Protein AF-A0A1W9LPS7-F1 (afdb_monomer_lite)

pLDDT: mean 83.27, std 14.26, range [31.67, 98.25]

Radius of gyration: 25.31 Å; chains: 1; bounding box: 60×33×73 Å

Structure (mmCIF, N/CA/C/O backbone):
data_AF-A0A1W9LPS7-F1
#
_entry.id   AF-A0A1W9LPS7-F1
#
loop_
_atom_site.group_PDB
_atom_site.id
_atom_site.type_symbol
_atom_site.label_atom_id
_atom_site.label_alt_id
_atom_site.label_comp_id
_atom_site.label_asym_id
_atom_site.label_entity_id
_atom_site.label_seq_id
_atom_site.pdbx_PDB_ins_code
_atom_site.Cartn_x
_atom_site.Cartn_y
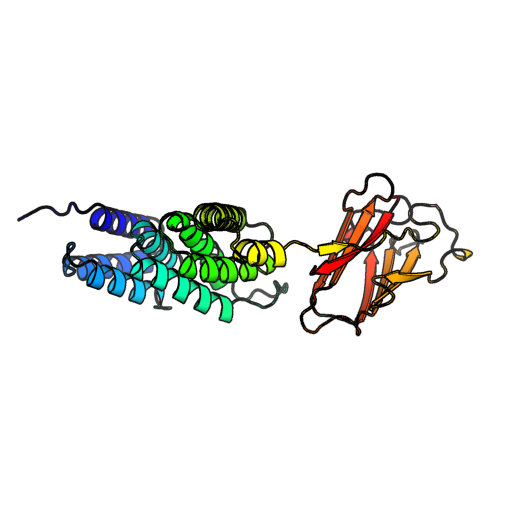_atom_site.Cartn_z
_atom_site.occupancy
_atom_site.B_iso_or_equiv
_atom_site.auth_seq_id
_atom_site.auth_comp_id
_atom_site.auth_asym_id
_atom_site.auth_atom_id
_atom_site.pdbx_PDB_model_num
ATOM 1 N N . LYS A 1 1 ? 21.728 -12.457 -43.036 1.00 44.12 1 LYS A N 1
ATOM 2 C CA . LYS A 1 1 ? 20.414 -12.847 -42.465 1.00 44.12 1 LYS A CA 1
ATOM 3 C C . LYS A 1 1 ? 20.685 -13.821 -41.320 1.00 44.12 1 LYS A C 1
ATOM 5 O O . LYS A 1 1 ? 21.020 -14.959 -41.600 1.00 44.12 1 LYS A O 1
ATOM 10 N N . TYR A 1 2 ? 20.633 -13.340 -40.078 1.00 31.67 2 TYR A N 1
ATOM 11 C CA . TYR A 1 2 ? 20.919 -14.068 -38.828 1.00 31.67 2 TYR A CA 1
ATOM 12 C C . TYR A 1 2 ? 19.864 -13.654 -37.772 1.00 31.67 2 TYR A C 1
ATOM 14 O O . TYR A 1 2 ? 19.186 -12.648 -37.999 1.00 31.67 2 TYR A O 1
ATOM 22 N N . PRO A 1 3 ? 19.592 -14.462 -36.728 1.00 39.94 3 PRO A N 1
ATOM 23 C CA . PRO A 1 3 ? 18.220 -14.722 -36.303 1.00 39.94 3 PRO A CA 1
ATOM 24 C C . PRO A 1 3 ? 17.682 -13.695 -35.302 1.00 39.94 3 PRO A C 1
ATOM 26 O O . PRO A 1 3 ? 18.324 -13.359 -34.313 1.00 39.94 3 PRO A O 1
ATOM 29 N N . LYS A 1 4 ? 16.436 -13.283 -35.544 1.00 47.22 4 LYS A N 1
ATOM 30 C CA . LYS A 1 4 ? 15.555 -12.437 -34.721 1.00 47.22 4 LYS A CA 1
ATOM 31 C C . LYS A 1 4 ? 15.193 -13.069 -33.351 1.00 47.22 4 LYS A C 1
ATOM 33 O O . LYS A 1 4 ? 14.054 -12.967 -32.921 1.00 47.22 4 LYS A O 1
ATOM 38 N N . ASN A 1 5 ? 16.122 -13.756 -32.675 1.00 46.03 5 ASN A N 1
ATOM 39 C CA . ASN A 1 5 ? 15.814 -14.747 -31.631 1.00 46.03 5 ASN A CA 1
ATOM 40 C C . ASN A 1 5 ? 16.395 -14.451 -30.235 1.00 46.03 5 ASN A C 1
ATOM 42 O O . ASN A 1 5 ? 16.486 -15.373 -29.426 1.00 46.03 5 ASN A O 1
ATOM 46 N N . SER A 1 6 ? 16.776 -13.213 -29.895 1.00 58.69 6 SER A N 1
ATOM 47 C CA . SER A 1 6 ? 17.038 -12.933 -28.474 1.00 58.69 6 SER A CA 1
ATOM 48 C C . SER A 1 6 ? 15.705 -12.969 -27.707 1.00 58.69 6 SER A C 1
ATOM 50 O O . SER A 1 6 ? 14.705 -12.406 -28.157 1.00 58.69 6 SER A O 1
ATOM 52 N N . LEU A 1 7 ? 15.661 -13.679 -26.574 1.00 54.62 7 LEU A N 1
ATOM 53 C CA . LEU A 1 7 ? 14.457 -13.820 -25.737 1.00 54.62 7 LEU A CA 1
ATOM 54 C C . LEU A 1 7 ? 13.851 -12.453 -25.385 1.00 54.62 7 LEU A C 1
ATOM 56 O O . LEU A 1 7 ? 12.642 -12.268 -25.493 1.00 54.62 7 LEU A O 1
ATOM 60 N N . SER A 1 8 ? 14.701 -11.469 -25.082 1.00 53.34 8 SER A N 1
ATOM 61 C CA . SER A 1 8 ? 14.310 -10.076 -24.846 1.00 53.34 8 SER A CA 1
ATOM 62 C C . SER A 1 8 ? 13.685 -9.426 -26.088 1.00 53.34 8 SER A C 1
ATOM 64 O O . SER A 1 8 ? 12.666 -8.747 -25.987 1.00 53.34 8 SER A O 1
ATOM 66 N N . TYR A 1 9 ? 14.245 -9.662 -27.280 1.00 57.31 9 TYR A N 1
ATOM 67 C CA . TYR A 1 9 ? 13.751 -9.091 -28.538 1.00 57.31 9 TYR A CA 1
ATOM 68 C C . TYR A 1 9 ? 12.360 -9.609 -28.911 1.00 57.31 9 TYR A C 1
ATOM 70 O O . TYR A 1 9 ? 11.483 -8.814 -29.281 1.00 57.31 9 TYR A O 1
ATOM 78 N N . ASN A 1 10 ? 12.153 -10.921 -28.766 1.00 61.72 10 ASN A N 1
ATOM 79 C CA . ASN A 1 10 ? 10.866 -11.566 -29.004 1.00 61.72 10 ASN A CA 1
ATOM 80 C C . ASN A 1 10 ? 9.847 -11.189 -27.928 1.00 61.72 10 ASN A C 1
ATOM 82 O O . ASN A 1 10 ? 8.742 -10.813 -28.287 1.00 61.72 10 ASN A O 1
ATOM 86 N N . ALA A 1 11 ? 10.221 -11.140 -26.647 1.00 59.75 11 ALA A N 1
ATOM 87 C CA . ALA A 1 11 ? 9.312 -10.701 -25.587 1.00 59.75 11 ALA A CA 1
ATOM 88 C C . ALA A 1 11 ? 8.809 -9.263 -25.804 1.00 59.75 11 ALA A C 1
ATOM 90 O O . ALA A 1 11 ? 7.609 -9.020 -25.733 1.00 59.75 11 ALA A O 1
ATOM 91 N N . VAL A 1 12 ? 9.690 -8.317 -26.159 1.00 61.62 12 VAL A N 1
ATOM 92 C CA . VAL A 1 12 ? 9.281 -6.933 -26.481 1.00 61.62 12 VAL A CA 1
ATOM 93 C C . VAL A 1 12 ? 8.390 -6.904 -27.726 1.00 61.62 12 VAL A C 1
ATOM 95 O O . VAL A 1 12 ? 7.482 -6.087 -27.823 1.00 61.62 12 VAL A O 1
ATOM 98 N N . ARG A 1 13 ? 8.659 -7.763 -28.718 1.00 66.69 13 ARG A N 1
ATOM 99 C CA . ARG A 1 13 ? 7.878 -7.818 -29.964 1.00 66.69 13 ARG A CA 1
ATOM 100 C C . ARG A 1 13 ? 6.480 -8.357 -29.688 1.00 66.69 13 ARG A C 1
ATOM 102 O O . ARG A 1 13 ? 5.521 -7.723 -30.103 1.00 66.69 13 ARG A O 1
ATOM 109 N N . GLU A 1 14 ? 6.374 -9.461 -28.962 1.00 65.25 14 GLU A N 1
ATOM 110 C CA . GLU A 1 14 ? 5.097 -10.059 -28.577 1.00 65.25 14 GLU A CA 1
ATOM 111 C C . GLU A 1 14 ? 4.303 -9.139 -27.642 1.00 65.25 14 GLU A C 1
ATOM 113 O O . GLU A 1 14 ? 3.093 -9.017 -27.801 1.00 65.25 14 GLU A O 1
ATOM 118 N N . LEU A 1 15 ? 4.962 -8.405 -26.737 1.00 63.22 15 LEU A N 1
ATOM 119 C CA . LEU A 1 15 ? 4.308 -7.390 -25.902 1.00 63.22 15 LEU A CA 1
ATOM 120 C C . LEU A 1 15 ? 3.760 -6.224 -26.732 1.00 63.22 15 LEU A C 1
ATOM 122 O O . LEU A 1 15 ? 2.617 -5.822 -26.534 1.00 63.22 15 LEU A O 1
ATOM 126 N N . MET A 1 16 ? 4.533 -5.714 -27.695 1.00 67.00 16 MET A N 1
ATOM 127 C CA . MET A 1 16 ? 4.065 -4.669 -28.613 1.00 67.00 16 MET A CA 1
ATOM 128 C C . MET A 1 16 ? 2.928 -5.171 -29.510 1.00 67.00 16 MET A C 1
ATOM 130 O O . MET A 1 16 ? 1.946 -4.462 -29.690 1.00 67.00 16 MET A O 1
ATOM 134 N N . ILE A 1 17 ? 3.010 -6.403 -30.020 1.00 65.62 17 ILE A N 1
ATOM 135 C CA . ILE A 1 17 ? 1.929 -7.035 -30.791 1.00 65.62 17 ILE A CA 1
ATOM 136 C C . ILE A 1 17 ? 0.675 -7.199 -29.925 1.00 65.62 17 ILE A C 1
ATOM 138 O O . ILE A 1 17 ? -0.416 -6.839 -30.355 1.00 65.62 17 ILE A O 1
ATOM 142 N N . THR A 1 18 ? 0.814 -7.659 -28.684 1.00 58.78 18 THR A N 1
ATOM 143 C CA . THR A 1 18 ? -0.308 -7.794 -27.743 1.00 58.78 18 THR A CA 1
ATOM 144 C C . THR A 1 18 ? -0.955 -6.437 -27.459 1.00 58.78 18 THR A C 1
ATOM 146 O O . THR A 1 18 ? -2.179 -6.322 -27.479 1.00 58.78 18 THR A O 1
ATOM 149 N N . ALA A 1 19 ? -0.153 -5.380 -27.301 1.00 56.28 19 ALA A N 1
ATOM 150 C CA . ALA A 1 19 ? -0.657 -4.019 -27.135 1.00 56.28 19 ALA A CA 1
ATOM 151 C C . ALA A 1 19 ? -1.433 -3.513 -28.371 1.00 56.28 19 ALA A C 1
ATOM 153 O O . ALA A 1 19 ? -2.440 -2.821 -28.218 1.00 56.28 19 ALA A O 1
ATOM 154 N N . LEU A 1 20 ? -1.018 -3.901 -29.586 1.00 61.84 20 LEU A N 1
ATOM 155 C CA . LEU A 1 20 ? -1.716 -3.584 -30.843 1.00 61.84 20 LEU A CA 1
ATOM 156 C C . LEU A 1 20 ? -3.088 -4.271 -30.955 1.00 61.84 20 LEU A C 1
ATOM 158 O O . LEU A 1 20 ? -4.004 -3.720 -31.567 1.00 61.84 20 LEU A O 1
ATOM 162 N N . PHE A 1 21 ? -3.258 -5.459 -30.372 1.00 60.97 21 PHE A N 1
ATOM 163 C CA . PHE A 1 21 ? -4.526 -6.198 -30.436 1.00 60.97 21 PHE A CA 1
ATOM 164 C C . PHE A 1 21 ? -5.598 -5.668 -29.472 1.00 60.97 21 PHE A C 1
ATOM 166 O O . PHE A 1 21 ? -6.785 -5.875 -29.716 1.00 60.97 21 PHE A O 1
ATOM 173 N N . VAL A 1 22 ? -5.203 -4.962 -28.410 1.00 56.47 22 VAL A N 1
ATOM 174 C CA . VAL A 1 22 ? -6.076 -4.612 -27.271 1.00 56.47 22 VAL A CA 1
ATOM 175 C C . VAL A 1 22 ? -6.475 -3.116 -27.252 1.00 56.47 22 VAL A C 1
ATOM 177 O O . VAL A 1 22 ? -7.141 -2.660 -26.320 1.00 56.47 22 VAL A O 1
ATOM 180 N N . GLY A 1 23 ? -6.086 -2.334 -28.272 1.00 59.41 23 GLY A N 1
ATOM 181 C CA . GLY A 1 23 ? -6.226 -0.867 -28.305 1.00 59.41 23 GLY A CA 1
ATOM 182 C C . GLY A 1 23 ? -7.048 -0.273 -29.463 1.00 59.41 23 GLY A C 1
ATOM 183 O O . GLY A 1 23 ? -7.452 -0.972 -30.396 1.00 59.41 23 GLY A O 1
ATOM 184 N N . SER A 1 24 ? -7.270 1.047 -29.394 1.00 63.59 24 SER A N 1
ATOM 185 C CA . SER A 1 24 ? -7.882 1.878 -30.446 1.00 63.59 24 SER A CA 1
ATOM 186 C C . SER A 1 24 ? -7.009 1.950 -31.714 1.00 63.59 24 SER A C 1
ATOM 188 O O . SER A 1 24 ? -5.836 1.572 -31.699 1.00 63.59 24 SER A O 1
ATOM 190 N N . GLU A 1 25 ? -7.554 2.440 -32.833 1.00 66.69 25 GLU A N 1
ATOM 191 C CA . GLU A 1 25 ? -6.794 2.634 -34.088 1.00 66.69 25 GLU A CA 1
ATOM 192 C C . GLU A 1 25 ? -5.559 3.537 -33.929 1.00 66.69 25 GLU A C 1
ATOM 194 O O . GLU A 1 25 ? -4.548 3.340 -34.606 1.00 66.69 25 GLU A O 1
ATOM 199 N N . GLU A 1 26 ? -5.602 4.472 -32.983 1.00 61.97 26 GLU A N 1
ATOM 200 C CA . GLU A 1 26 ? -4.483 5.340 -32.621 1.00 61.97 26 GLU A CA 1
ATOM 201 C C . GLU A 1 26 ? -3.339 4.555 -31.957 1.00 61.97 26 GLU A C 1
ATOM 203 O O . GLU A 1 26 ? -2.189 4.634 -32.397 1.00 61.97 26 GLU A O 1
ATOM 208 N N . VAL A 1 27 ? -3.663 3.689 -30.986 1.00 58.22 27 VAL A N 1
ATOM 209 C CA . VAL A 1 27 ? -2.706 2.759 -30.352 1.00 58.22 27 VAL A CA 1
ATOM 210 C C . VAL A 1 27 ? -2.090 1.833 -31.403 1.00 58.22 27 VAL A C 1
ATOM 212 O O . VAL A 1 27 ? -0.888 1.554 -31.370 1.00 58.22 27 VAL A O 1
ATOM 215 N N . LYS A 1 28 ? -2.903 1.383 -32.367 1.00 62.53 28 LYS A N 1
ATOM 216 C CA . LYS A 1 28 ? -2.457 0.523 -33.469 1.00 62.53 28 LYS A CA 1
ATOM 217 C C . LYS A 1 28 ? -1.465 1.229 -34.392 1.00 62.53 28 LYS A C 1
ATOM 219 O O . LYS A 1 28 ? -0.423 0.667 -34.731 1.00 62.53 28 LYS A O 1
ATOM 224 N N . SER A 1 29 ? -1.772 2.465 -34.772 1.00 66.31 29 SER A N 1
ATOM 225 C CA . SER A 1 29 ? -0.948 3.268 -35.681 1.00 66.31 29 SER A CA 1
ATOM 226 C C . SER A 1 29 ? 0.385 3.660 -35.044 1.00 66.31 29 SER A C 1
ATOM 228 O O . SER A 1 29 ? 1.438 3.497 -35.667 1.00 66.31 29 SER A O 1
ATOM 230 N N . TRP A 1 30 ? 0.365 4.084 -33.778 1.00 65.81 30 TRP A N 1
ATOM 231 C CA . TRP A 1 30 ? 1.584 4.378 -33.026 1.00 65.81 30 TRP A CA 1
ATOM 232 C C . TRP A 1 30 ? 2.435 3.119 -32.823 1.00 65.81 30 TRP A C 1
ATOM 234 O O . TRP A 1 30 ? 3.630 3.125 -33.117 1.00 65.81 30 TRP A O 1
ATOM 244 N N . GLY A 1 31 ? 1.832 1.999 -32.405 1.00 62.94 31 GLY A N 1
ATOM 245 C CA . GLY A 1 31 ? 2.576 0.757 -32.183 1.00 62.94 31 GLY A CA 1
ATOM 246 C C . GLY A 1 31 ? 3.204 0.203 -33.468 1.00 62.94 31 GLY A C 1
ATOM 247 O O . GLY A 1 31 ? 4.307 -0.341 -33.426 1.00 62.94 31 GLY A O 1
ATOM 248 N N . ALA A 1 32 ? 2.572 0.406 -34.629 1.00 66.31 32 ALA A N 1
ATOM 249 C CA . ALA A 1 32 ? 3.158 0.073 -35.925 1.00 66.31 32 ALA A CA 1
ATOM 250 C C . ALA A 1 32 ? 4.369 0.961 -36.274 1.00 66.31 32 ALA A C 1
ATOM 252 O O . ALA A 1 32 ? 5.363 0.455 -36.800 1.00 66.31 32 ALA A O 1
ATOM 253 N N . ALA A 1 33 ? 4.317 2.263 -35.967 1.00 69.19 33 ALA A N 1
ATOM 254 C CA . ALA A 1 33 ? 5.453 3.172 -36.145 1.00 69.19 33 ALA A CA 1
ATOM 255 C C . ALA A 1 33 ? 6.633 2.782 -35.241 1.00 69.19 33 ALA A C 1
ATOM 257 O O . ALA A 1 33 ? 7.775 2.719 -35.691 1.00 69.19 33 ALA A O 1
ATOM 258 N N . GLN A 1 34 ? 6.343 2.417 -33.996 1.00 68.00 34 GLN A N 1
ATOM 259 C CA . GLN A 1 34 ? 7.350 2.004 -33.026 1.00 68.00 34 GLN A CA 1
ATOM 260 C C . GLN A 1 34 ? 7.949 0.631 -33.331 1.00 68.00 34 GLN A C 1
ATOM 262 O O . GLN A 1 34 ? 9.152 0.442 -33.185 1.00 68.00 34 GLN A O 1
ATOM 267 N N . LEU A 1 35 ? 7.172 -0.318 -33.863 1.00 64.38 35 LEU A N 1
ATOM 268 C CA . LEU A 1 35 ? 7.732 -1.567 -34.388 1.00 64.38 35 LEU A CA 1
ATOM 269 C C . LEU A 1 35 ? 8.733 -1.313 -35.525 1.00 64.38 35 LEU A C 1
ATOM 271 O O . LEU A 1 35 ? 9.770 -1.971 -35.554 1.00 64.38 35 LEU A O 1
ATOM 275 N N . LYS A 1 36 ? 8.467 -0.347 -36.417 1.00 68.56 36 LYS A N 1
ATOM 276 C CA . LYS A 1 36 ? 9.409 0.045 -37.483 1.00 68.56 36 LYS A CA 1
ATOM 277 C C . LYS A 1 36 ? 10.663 0.719 -36.930 1.00 68.56 36 LYS A C 1
ATOM 279 O O . LYS A 1 36 ? 11.762 0.431 -37.389 1.00 68.56 36 LYS A O 1
ATOM 284 N N . GLU A 1 37 ? 10.522 1.596 -35.941 1.00 69.69 37 GLU A N 1
ATOM 285 C CA . GLU A 1 37 ? 11.667 2.235 -35.285 1.00 69.69 37 GLU A CA 1
ATOM 286 C C . GLU A 1 37 ? 12.524 1.204 -34.533 1.00 69.69 37 GLU A C 1
ATOM 288 O O . GLU A 1 37 ? 13.750 1.191 -34.656 1.00 69.69 37 GLU A O 1
ATOM 293 N N . LYS A 1 38 ? 11.874 0.251 -33.860 1.00 65.56 38 LYS A N 1
ATOM 294 C CA . LYS A 1 38 ? 12.504 -0.891 -33.194 1.00 65.56 38 LYS A CA 1
ATOM 295 C C . LYS A 1 38 ? 13.257 -1.809 -34.160 1.00 65.56 38 LYS A C 1
ATOM 297 O O . LYS A 1 38 ? 14.271 -2.379 -33.763 1.00 65.56 38 LYS A O 1
ATOM 302 N N . GLU A 1 39 ? 12.814 -1.970 -35.409 1.00 68.25 39 GLU A N 1
ATOM 303 C CA . GLU A 1 39 ? 13.558 -2.741 -36.422 1.00 68.25 39 GLU A CA 1
ATOM 304 C C . GLU A 1 39 ? 14.950 -2.154 -36.716 1.00 68.25 39 GLU A C 1
ATOM 306 O O . GLU A 1 39 ? 15.833 -2.892 -37.154 1.00 68.25 39 GLU A O 1
ATOM 311 N N . ASN A 1 40 ? 15.176 -0.874 -36.395 1.00 72.38 40 ASN A N 1
ATOM 312 C CA . ASN A 1 40 ? 16.478 -0.215 -36.510 1.00 72.38 40 ASN A CA 1
ATOM 313 C C . ASN A 1 40 ? 17.352 -0.350 -35.247 1.00 72.38 40 ASN A C 1
ATOM 315 O O . ASN A 1 40 ? 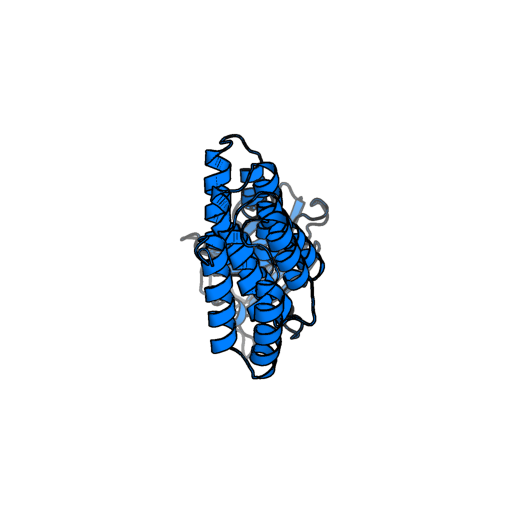18.510 0.077 -35.252 1.00 72.38 40 ASN A O 1
ATOM 319 N N . ILE A 1 41 ? 16.831 -0.932 -34.160 1.00 69.88 41 ILE A N 1
ATOM 320 C CA . ILE A 1 41 ? 17.587 -1.181 -32.930 1.00 69.88 41 ILE A CA 1
ATOM 321 C C . ILE A 1 41 ? 18.274 -2.540 -33.046 1.00 69.88 41 ILE A C 1
ATOM 323 O O . ILE A 1 41 ? 17.622 -3.576 -33.173 1.00 69.88 41 ILE A O 1
ATOM 327 N N . ASP A 1 42 ? 19.604 -2.535 -32.954 1.00 70.69 42 ASP A N 1
ATOM 328 C CA . ASP A 1 42 ? 20.386 -3.765 -32.862 1.00 70.69 42 ASP A CA 1
ATOM 329 C C . ASP A 1 42 ? 19.951 -4.572 -31.617 1.00 70.69 42 ASP A C 1
ATOM 331 O O . ASP A 1 42 ? 20.136 -4.091 -30.494 1.00 70.69 42 ASP A O 1
ATOM 335 N N . PRO A 1 43 ? 19.396 -5.792 -31.777 1.00 60.47 43 PRO A N 1
ATOM 336 C CA . PRO A 1 43 ? 18.926 -6.625 -30.668 1.00 60.47 43 PRO A CA 1
ATOM 337 C C . PRO A 1 43 ? 20.030 -7.054 -29.694 1.00 60.47 43 PRO A C 1
ATOM 339 O O . PRO A 1 43 ? 19.720 -7.536 -28.599 1.00 60.47 43 PRO A O 1
ATOM 342 N N . HIS A 1 44 ? 21.300 -6.910 -30.078 1.00 66.62 44 HIS A N 1
ATOM 343 C CA . HIS A 1 44 ? 22.449 -7.171 -29.215 1.00 66.62 44 HIS A CA 1
ATOM 344 C C . HIS A 1 44 ? 22.881 -5.935 -28.418 1.00 66.62 44 HIS A C 1
ATOM 346 O O . HIS A 1 44 ? 23.586 -6.066 -27.417 1.00 66.62 44 HIS A O 1
ATOM 352 N N . ASN A 1 45 ? 22.415 -4.743 -28.798 1.00 78.69 45 ASN A N 1
ATOM 353 C CA . ASN A 1 45 ? 22.699 -3.503 -28.093 1.00 78.69 45 ASN A CA 1
ATOM 354 C C . ASN A 1 45 ? 21.635 -3.239 -27.016 1.00 78.69 45 ASN A C 1
ATOM 356 O O . ASN A 1 45 ? 20.718 -2.433 -27.194 1.00 78.69 45 ASN A O 1
ATOM 360 N N . GLN A 1 46 ? 21.773 -3.938 -25.885 1.00 78.31 46 GLN A N 1
ATOM 361 C CA . GLN A 1 46 ? 20.827 -3.857 -24.764 1.00 78.31 46 GLN A CA 1
ATOM 362 C C . GLN A 1 46 ? 20.644 -2.422 -24.256 1.00 78.31 46 GLN A C 1
ATOM 364 O O . GLN A 1 46 ? 19.523 -2.006 -23.985 1.00 78.31 46 GLN A O 1
ATOM 369 N N . THR A 1 47 ? 21.714 -1.626 -24.221 1.00 83.50 47 THR A N 1
ATOM 370 C CA . THR A 1 47 ? 21.658 -0.218 -23.805 1.00 83.50 47 THR A CA 1
ATOM 371 C C . THR A 1 47 ? 20.747 0.614 -24.709 1.00 83.50 47 THR A C 1
ATOM 373 O O . THR A 1 47 ? 19.908 1.364 -24.212 1.00 83.50 47 THR A O 1
ATOM 376 N N . LYS A 1 48 ? 20.851 0.469 -26.040 1.00 83.12 48 LYS A N 1
ATOM 377 C CA . LYS A 1 48 ? 19.953 1.172 -26.975 1.00 83.12 48 LYS A CA 1
ATOM 378 C C . LYS A 1 48 ? 18.498 0.747 -26.795 1.00 83.12 48 LYS A C 1
ATOM 380 O O . LYS A 1 48 ? 17.621 1.606 -26.817 1.00 83.12 48 LYS A O 1
ATOM 385 N N . LEU A 1 49 ? 18.247 -0.547 -26.588 1.00 81.19 49 LEU A N 1
ATOM 386 C CA . LEU A 1 49 ? 16.897 -1.062 -26.358 1.00 81.19 49 LEU A CA 1
ATOM 387 C C . LEU A 1 49 ? 16.294 -0.522 -25.052 1.00 81.19 49 LEU A C 1
ATOM 389 O O . LEU A 1 49 ? 15.156 -0.057 -25.058 1.00 81.19 49 LEU A O 1
ATOM 393 N N . VAL A 1 50 ? 17.049 -0.536 -23.951 1.00 86.81 50 VAL A N 1
ATOM 394 C CA . VAL A 1 50 ? 16.593 -0.001 -22.658 1.00 86.81 50 VAL A CA 1
ATOM 395 C C . VAL A 1 50 ? 16.321 1.498 -22.748 1.00 86.81 50 VAL A C 1
ATOM 397 O O . VAL A 1 50 ? 15.269 1.943 -22.300 1.00 86.81 50 VAL A O 1
ATOM 400 N N . ASN A 1 51 ? 17.208 2.270 -23.382 1.00 89.12 51 ASN A N 1
ATOM 401 C CA . ASN A 1 51 ? 16.999 3.707 -23.578 1.00 89.12 51 ASN A CA 1
ATOM 402 C C . ASN A 1 51 ? 15.743 4.000 -24.401 1.00 89.12 51 ASN A C 1
ATOM 404 O O . ASN A 1 51 ? 14.971 4.892 -24.059 1.00 89.12 51 ASN A O 1
ATOM 408 N N . TYR A 1 52 ? 15.506 3.223 -25.453 1.00 87.25 52 TYR A N 1
ATOM 409 C CA . TYR A 1 52 ? 14.300 3.338 -26.262 1.00 87.25 52 TYR A CA 1
ATOM 410 C C . TYR A 1 52 ? 13.024 3.056 -25.450 1.00 87.25 52 TYR A C 1
ATOM 412 O O . TYR A 1 52 ? 12.101 3.870 -25.446 1.00 87.25 52 TYR A O 1
ATOM 420 N N . LEU A 1 53 ? 12.990 1.957 -24.687 1.00 87.19 53 LEU A N 1
ATOM 421 C CA . LEU A 1 53 ? 11.861 1.631 -23.807 1.00 87.19 53 LEU A CA 1
ATOM 422 C C . LEU A 1 53 ? 11.659 2.696 -22.717 1.00 87.19 53 LEU A C 1
ATOM 424 O O . LEU A 1 53 ? 10.529 3.087 -22.435 1.00 87.19 53 LEU A O 1
ATOM 428 N N . LYS A 1 54 ? 12.746 3.214 -22.138 1.00 92.38 54 LYS A N 1
ATOM 429 C CA . LYS A 1 54 ? 12.705 4.309 -21.162 1.00 92.38 54 LYS A CA 1
ATOM 430 C C . LYS A 1 54 ? 12.086 5.574 -21.757 1.00 92.38 54 LYS A C 1
ATOM 432 O O . LYS A 1 54 ? 11.284 6.215 -21.084 1.00 92.38 54 LYS A O 1
ATOM 437 N N . ASN A 1 55 ? 12.433 5.935 -22.991 1.00 91.56 55 ASN A N 1
ATOM 438 C CA . ASN A 1 55 ? 11.867 7.113 -23.649 1.00 91.56 55 ASN A CA 1
ATOM 439 C C . ASN A 1 55 ? 10.356 6.963 -23.844 1.00 91.56 55 ASN A C 1
ATOM 441 O O . ASN A 1 55 ? 9.611 7.871 -23.495 1.00 91.56 55 ASN A O 1
ATOM 445 N N . ILE A 1 56 ? 9.903 5.790 -24.293 1.00 88.25 56 ILE A N 1
ATOM 446 C CA . ILE A 1 56 ? 8.473 5.494 -24.436 1.00 88.25 56 ILE A CA 1
ATOM 447 C C . ILE A 1 56 ? 7.746 5.559 -23.088 1.00 88.25 56 ILE A C 1
ATOM 449 O O . ILE A 1 56 ? 6.664 6.131 -22.996 1.00 88.25 56 ILE A O 1
ATOM 453 N N . LEU A 1 57 ? 8.322 4.971 -22.034 1.00 91.44 57 LEU A N 1
ATOM 454 C CA . LEU A 1 57 ? 7.702 4.965 -20.708 1.00 91.44 57 LEU A CA 1
ATOM 455 C C . LEU A 1 57 ? 7.475 6.390 -20.176 1.00 91.44 57 LEU A C 1
ATOM 457 O O . LEU A 1 57 ? 6.475 6.643 -19.501 1.00 91.44 57 LEU A O 1
ATOM 461 N N . ASN A 1 58 ? 8.375 7.317 -20.510 1.00 91.56 58 ASN A N 1
ATOM 462 C CA . ASN A 1 58 ? 8.337 8.711 -20.072 1.00 91.56 58 ASN A CA 1
ATOM 463 C C . ASN A 1 58 ? 7.559 9.653 -21.009 1.00 91.56 58 ASN A C 1
ATOM 465 O O . ASN A 1 58 ? 7.403 10.823 -20.669 1.00 91.56 58 ASN A O 1
ATOM 469 N N . ASP A 1 59 ? 7.059 9.183 -22.154 1.00 88.94 59 ASP A N 1
ATOM 470 C CA . ASP A 1 59 ? 6.291 10.011 -23.087 1.00 88.94 59 ASP A CA 1
ATOM 471 C C . ASP A 1 59 ? 4.789 9.969 -22.752 1.00 88.94 59 ASP A C 1
ATOM 473 O O . ASP A 1 59 ? 4.136 8.928 -22.822 1.00 88.94 59 ASP A O 1
ATOM 477 N N . PHE A 1 60 ? 4.235 11.123 -22.369 1.00 85.19 60 PHE A N 1
ATOM 478 C CA . PHE A 1 60 ? 2.826 11.275 -21.974 1.00 85.19 60 PHE A CA 1
ATOM 479 C C . PHE A 1 60 ? 1.858 11.261 -23.154 1.00 85.19 60 PHE A C 1
ATOM 481 O O . PHE A 1 60 ? 0.663 11.095 -22.939 1.00 85.19 60 PHE A O 1
ATOM 488 N N . ASN A 1 61 ? 2.359 11.367 -24.385 1.00 84.81 61 ASN A N 1
ATOM 489 C CA . ASN A 1 61 ? 1.541 11.170 -25.580 1.00 84.81 61 ASN A CA 1
ATOM 490 C C . ASN A 1 61 ? 1.337 9.678 -25.888 1.00 84.81 61 ASN A C 1
ATOM 492 O O . ASN A 1 61 ? 0.566 9.326 -26.780 1.00 84.81 61 ASN A O 1
ATOM 496 N N . VAL A 1 62 ? 2.033 8.785 -25.173 1.00 81.88 62 VAL A N 1
ATOM 497 C CA . VAL A 1 62 ? 1.901 7.341 -25.356 1.00 81.88 62 VAL A CA 1
ATOM 498 C C . VAL A 1 62 ? 0.714 6.818 -24.546 1.00 81.88 62 VAL A C 1
ATOM 500 O O . VAL A 1 62 ? 0.641 7.057 -23.338 1.00 81.88 62 VAL A O 1
ATOM 503 N N . PRO A 1 63 ? -0.177 6.018 -25.159 1.00 81.31 63 PRO A N 1
ATOM 504 C CA . PRO A 1 63 ? -1.313 5.420 -24.465 1.00 81.31 63 PRO A CA 1
ATOM 505 C C . PRO A 1 63 ? -0.916 4.642 -23.198 1.00 81.31 63 PRO A C 1
ATOM 507 O O . PRO A 1 63 ? 0.030 3.850 -23.208 1.00 81.31 63 PRO A O 1
ATOM 510 N N . LEU A 1 64 ? -1.690 4.786 -22.116 1.00 83.06 64 LEU A N 1
ATOM 511 C CA . LEU A 1 64 ? -1.392 4.197 -20.796 1.00 83.06 64 LEU A CA 1
ATOM 512 C C . LEU A 1 64 ? -1.090 2.697 -20.837 1.00 83.06 64 LEU A C 1
ATOM 514 O O . LEU A 1 64 ? -0.096 2.233 -20.280 1.00 83.06 64 LEU A O 1
ATOM 518 N N . ARG A 1 65 ? -1.930 1.919 -21.532 1.00 78.69 65 ARG A N 1
ATOM 519 C CA . ARG A 1 65 ? -1.754 0.460 -21.650 1.00 78.69 65 ARG A CA 1
ATOM 520 C C . ARG A 1 65 ? -0.414 0.099 -22.283 1.00 78.69 65 ARG A C 1
ATOM 522 O O . ARG A 1 65 ? 0.205 -0.893 -21.918 1.00 78.69 65 ARG A O 1
ATOM 529 N N . LEU A 1 66 ? 0.054 0.921 -23.208 1.00 77.81 66 LEU A N 1
ATOM 530 C CA . LEU A 1 66 ? 1.310 0.706 -23.903 1.00 77.81 66 LEU A CA 1
ATOM 531 C C . LEU A 1 66 ? 2.507 1.062 -23.025 1.00 77.81 66 LEU A C 1
ATOM 533 O O . LEU A 1 66 ? 3.466 0.294 -22.973 1.00 77.81 66 LEU A O 1
ATOM 537 N N . ARG A 1 67 ? 2.408 2.148 -22.254 1.00 87.50 67 ARG A N 1
ATOM 538 C CA . ARG A 1 67 ? 3.386 2.479 -21.207 1.00 87.50 67 ARG A CA 1
ATOM 539 C C . ARG A 1 67 ? 3.494 1.359 -20.171 1.00 87.50 67 ARG A C 1
ATOM 541 O O . ARG A 1 67 ? 4.603 0.972 -19.813 1.00 87.50 67 ARG A O 1
ATOM 548 N N . TRP A 1 68 ? 2.374 0.748 -19.777 1.00 86.62 68 TRP A N 1
ATOM 549 C CA . TRP A 1 68 ? 2.395 -0.458 -18.944 1.00 86.62 68 TRP A CA 1
ATOM 550 C C . TRP A 1 68 ? 3.128 -1.626 -19.623 1.00 86.62 68 TRP A C 1
ATOM 552 O O . TRP A 1 68 ? 4.021 -2.214 -19.017 1.00 86.62 68 TRP A O 1
ATOM 562 N N . HIS A 1 69 ? 2.822 -1.960 -20.879 1.00 81.44 69 HIS A N 1
ATOM 563 C CA . HIS A 1 69 ? 3.526 -3.046 -21.577 1.00 81.44 69 HIS A CA 1
ATOM 564 C C . HIS A 1 69 ? 5.033 -2.793 -21.717 1.00 81.44 69 HIS A C 1
ATOM 566 O O . HIS A 1 69 ? 5.830 -3.730 -21.648 1.00 81.44 69 HIS A O 1
ATOM 572 N N . VAL A 1 70 ? 5.433 -1.534 -21.871 1.00 86.88 70 VAL A N 1
ATOM 573 C CA . VAL A 1 70 ? 6.837 -1.111 -21.894 1.00 86.88 70 VAL A CA 1
ATOM 574 C C . VAL A 1 70 ? 7.482 -1.279 -20.520 1.00 86.88 70 VAL A C 1
ATOM 576 O O . VAL A 1 70 ? 8.590 -1.808 -20.433 1.00 86.88 70 VAL A O 1
ATOM 579 N N . ALA A 1 71 ? 6.782 -0.926 -19.442 1.00 91.25 71 ALA A N 1
ATOM 580 C CA . ALA A 1 71 ? 7.236 -1.210 -18.086 1.00 91.25 71 ALA A CA 1
ATOM 581 C C . ALA A 1 71 ? 7.397 -2.721 -17.841 1.00 91.25 71 ALA A C 1
ATOM 583 O O . ALA A 1 71 ? 8.418 -3.170 -17.319 1.00 91.25 71 ALA A O 1
ATOM 584 N N . LEU A 1 72 ? 6.448 -3.535 -18.305 1.00 84.94 72 LEU A N 1
ATOM 585 C CA . LEU A 1 72 ? 6.544 -4.989 -18.208 1.00 84.94 72 LEU A CA 1
ATOM 586 C C . LEU A 1 72 ? 7.736 -5.535 -19.010 1.00 84.94 72 LEU A C 1
ATOM 588 O O . LEU A 1 72 ? 8.425 -6.449 -18.557 1.00 84.94 72 LEU A O 1
ATOM 592 N N . ALA A 1 73 ? 8.024 -4.952 -20.176 1.00 81.81 73 ALA A N 1
ATOM 593 C CA . ALA A 1 73 ? 9.201 -5.295 -20.966 1.00 81.81 73 ALA A CA 1
ATOM 594 C C . ALA A 1 73 ? 10.511 -4.962 -20.234 1.00 81.81 73 ALA A C 1
ATOM 596 O O . ALA A 1 73 ? 11.415 -5.798 -20.211 1.00 81.81 73 ALA A O 1
ATOM 597 N N . LEU A 1 74 ? 10.604 -3.787 -19.601 1.00 89.31 74 LEU A N 1
ATOM 598 C CA . LEU A 1 74 ? 11.748 -3.403 -18.765 1.00 89.31 74 LEU A CA 1
ATOM 599 C C . LEU A 1 74 ? 11.919 -4.365 -17.577 1.00 89.31 74 LEU A C 1
ATOM 601 O O . LEU A 1 74 ? 13.031 -4.824 -17.317 1.00 89.31 74 LEU A O 1
ATOM 605 N N . ALA A 1 75 ? 10.822 -4.746 -16.918 1.00 90.06 75 ALA A N 1
ATOM 606 C CA . ALA A 1 75 ? 10.834 -5.672 -15.783 1.00 90.06 75 ALA A CA 1
ATOM 607 C C . ALA A 1 75 ? 11.301 -7.075 -16.196 1.00 90.06 75 ALA A C 1
ATOM 609 O O . ALA A 1 75 ? 12.104 -7.728 -15.519 1.00 90.06 75 ALA A O 1
ATOM 610 N N . ASN A 1 76 ? 10.825 -7.542 -17.351 1.00 83.81 76 ASN A N 1
ATOM 611 C CA . ASN A 1 76 ? 11.246 -8.817 -17.905 1.00 83.81 76 ASN A CA 1
ATOM 612 C C . ASN A 1 76 ? 12.722 -8.793 -18.310 1.00 83.81 76 ASN A C 1
ATOM 614 O O . ASN A 1 76 ? 13.441 -9.760 -18.053 1.00 83.81 76 ASN A O 1
ATOM 618 N N . HIS A 1 77 ? 13.186 -7.673 -18.869 1.00 85.06 77 HIS A N 1
ATOM 619 C CA . HIS A 1 77 ? 14.586 -7.503 -19.224 1.00 85.06 77 HIS A CA 1
ATOM 620 C C . HIS A 1 77 ? 15.497 -7.563 -17.995 1.00 85.06 77 HIS A C 1
ATOM 622 O O . HIS A 1 77 ? 16.470 -8.313 -17.999 1.00 85.06 77 HIS A O 1
ATOM 628 N N . GLY A 1 78 ? 15.138 -6.837 -16.930 1.00 86.31 78 GLY A N 1
ATOM 629 C CA . GLY A 1 78 ? 15.709 -7.021 -15.597 1.00 86.31 78 GLY A CA 1
ATOM 630 C C . GLY A 1 78 ? 17.197 -6.706 -15.458 1.00 86.31 78 GLY A C 1
ATOM 631 O O . GLY A 1 78 ? 17.817 -7.108 -14.479 1.00 86.31 78 GLY A O 1
ATOM 632 N N . THR A 1 79 ? 17.785 -6.010 -16.431 1.00 90.56 79 THR A N 1
ATOM 633 C CA . THR A 1 79 ? 19.116 -5.424 -16.272 1.00 90.56 79 THR A CA 1
ATOM 634 C C . THR A 1 79 ? 19.056 -4.271 -15.266 1.00 90.56 79 THR A C 1
ATOM 636 O O . THR A 1 79 ? 17.991 -3.664 -15.116 1.00 90.56 79 THR A O 1
ATOM 639 N N . PRO A 1 80 ? 20.175 -3.920 -14.603 1.00 93.44 80 PRO A N 1
ATOM 640 C CA . PRO A 1 80 ? 20.205 -2.794 -13.670 1.00 93.44 80 PRO A CA 1
ATOM 641 C C . PRO A 1 80 ? 19.637 -1.502 -14.272 1.00 93.44 80 PRO A C 1
ATOM 643 O O . PRO A 1 80 ? 18.752 -0.905 -13.673 1.00 93.44 80 PRO A O 1
ATOM 646 N N . ASP A 1 81 ? 20.025 -1.155 -15.504 1.00 92.88 81 ASP A N 1
ATOM 647 C CA . ASP A 1 81 ? 19.520 0.035 -16.206 1.00 92.88 81 ASP A CA 1
ATOM 648 C C . ASP A 1 81 ? 18.002 -0.013 -16.459 1.00 92.88 81 ASP A C 1
ATOM 650 O O . ASP A 1 81 ? 17.315 1.008 -16.377 1.00 92.88 81 ASP A O 1
ATOM 654 N N . ALA A 1 82 ? 17.454 -1.193 -16.777 1.00 91.81 82 ALA A N 1
ATOM 655 C CA . ALA A 1 82 ? 16.021 -1.355 -17.014 1.00 91.81 82 ALA A CA 1
ATOM 656 C C . ALA A 1 82 ? 15.212 -1.242 -15.715 1.00 91.81 82 ALA A C 1
ATOM 658 O O . ALA A 1 82 ? 14.146 -0.623 -15.696 1.00 91.81 82 ALA A O 1
ATOM 659 N N . ILE A 1 83 ? 15.739 -1.805 -14.627 1.00 95.75 83 ILE A N 1
ATOM 660 C CA . ILE A 1 83 ? 15.167 -1.687 -13.284 1.00 95.75 83 ILE A CA 1
ATOM 661 C C . ILE A 1 83 ? 15.233 -0.234 -12.804 1.00 95.75 83 ILE A C 1
ATOM 663 O O . ILE A 1 83 ? 14.243 0.288 -12.295 1.00 95.75 83 ILE A O 1
ATOM 667 N N . ASP A 1 84 ? 16.352 0.454 -13.021 1.00 95.88 84 ASP A N 1
ATOM 668 C CA . ASP A 1 84 ? 16.499 1.862 -12.652 1.00 95.88 84 ASP A CA 1
ATOM 669 C C . ASP A 1 84 ? 15.535 2.755 -13.442 1.00 95.88 84 ASP A C 1
ATOM 671 O O . ASP A 1 84 ? 14.966 3.694 -12.881 1.00 95.88 84 ASP A O 1
ATOM 675 N N . ALA A 1 85 ? 15.282 2.449 -14.720 1.00 95.62 85 ALA A N 1
ATOM 676 C CA . ALA A 1 85 ? 14.258 3.134 -15.507 1.00 95.62 85 ALA A CA 1
ATOM 677 C C . ALA A 1 85 ? 12.847 2.944 -14.918 1.00 95.62 85 ALA A C 1
ATOM 679 O O . ALA A 1 85 ? 12.094 3.916 -14.842 1.00 95.62 85 ALA A O 1
ATOM 680 N N . LEU A 1 86 ? 12.508 1.732 -14.461 1.00 95.62 86 LEU A N 1
ATOM 681 C CA . LEU A 1 86 ? 11.235 1.452 -13.787 1.00 95.62 86 LEU A CA 1
ATOM 682 C C . LEU A 1 86 ? 11.093 2.213 -12.472 1.00 95.62 86 LEU A C 1
ATOM 684 O O . LEU A 1 86 ? 10.074 2.860 -12.250 1.00 95.62 86 LEU A O 1
ATOM 688 N N . ILE A 1 87 ? 12.114 2.156 -11.618 1.00 96.31 87 ILE A N 1
ATOM 689 C CA . ILE A 1 87 ? 12.104 2.826 -10.314 1.00 96.31 87 ILE A CA 1
ATOM 690 C C . ILE A 1 87 ? 12.027 4.345 -10.489 1.00 96.31 87 ILE A C 1
ATOM 692 O O . ILE A 1 87 ? 11.235 4.992 -9.809 1.00 96.31 87 ILE A O 1
ATOM 696 N N . SER A 1 88 ? 12.787 4.913 -11.431 1.00 95.75 88 SER A N 1
ATOM 697 C CA . SER A 1 88 ? 12.738 6.354 -11.722 1.00 95.75 88 SER A CA 1
ATOM 698 C C . SER A 1 88 ? 11.333 6.784 -12.149 1.00 95.75 88 SER A C 1
ATOM 700 O O . SER A 1 88 ? 10.835 7.823 -11.721 1.00 95.75 88 SER A O 1
ATOM 702 N N . PHE A 1 89 ? 10.669 5.967 -12.970 1.00 95.94 89 PHE A N 1
ATOM 703 C CA . PHE A 1 89 ? 9.303 6.239 -13.396 1.00 95.94 89 PHE A CA 1
ATOM 704 C C . PHE A 1 89 ? 8.287 6.091 -12.251 1.00 95.94 89 PHE A C 1
ATOM 706 O O . PHE A 1 89 ? 7.369 6.897 -12.127 1.00 95.94 89 PHE A O 1
ATOM 713 N N . ALA A 1 90 ? 8.475 5.109 -11.371 1.00 94.94 90 ALA A N 1
ATOM 714 C CA . ALA A 1 90 ? 7.653 4.924 -10.178 1.00 94.94 90 ALA A CA 1
ATOM 715 C C . ALA A 1 90 ? 7.741 6.132 -9.222 1.00 94.94 90 ALA A C 1
ATOM 717 O O . ALA A 1 90 ? 6.725 6.634 -8.737 1.00 94.94 90 ALA A O 1
ATOM 718 N N . GLN A 1 91 ? 8.949 6.662 -9.012 1.00 92.50 91 GLN A N 1
ATOM 719 C CA . GLN A 1 91 ? 9.174 7.886 -8.235 1.00 92.50 91 GLN A CA 1
ATOM 720 C C . GLN A 1 91 ? 8.465 9.090 -8.868 1.00 92.50 91 GLN A C 1
ATOM 722 O O . GLN A 1 91 ? 7.733 9.796 -8.180 1.00 92.50 91 GLN A O 1
ATOM 727 N N . TYR A 1 92 ? 8.587 9.253 -10.188 1.00 92.50 92 TYR A N 1
ATOM 728 C CA . TYR A 1 92 ? 7.871 10.288 -10.938 1.00 92.50 92 TYR A CA 1
ATOM 729 C C . TYR A 1 92 ? 6.343 10.198 -10.777 1.00 92.50 92 TYR A C 1
ATOM 731 O O . TYR A 1 92 ? 5.675 11.229 -10.658 1.00 92.50 92 TYR A O 1
ATOM 739 N N . LEU A 1 93 ? 5.778 8.982 -10.794 1.00 90.62 93 LEU A N 1
ATOM 740 C CA . LEU A 1 93 ? 4.341 8.774 -10.589 1.00 90.62 93 LEU A CA 1
ATOM 741 C C . LEU A 1 93 ? 3.925 9.185 -9.181 1.00 90.62 93 LEU A C 1
ATOM 743 O O . LEU A 1 93 ? 2.921 9.864 -9.020 1.00 90.62 93 LEU A O 1
ATOM 747 N N . THR A 1 94 ? 4.726 8.834 -8.178 1.00 86.69 94 THR A N 1
ATOM 748 C CA . THR A 1 94 ? 4.454 9.160 -6.771 1.00 86.69 94 THR A CA 1
ATOM 749 C C . THR A 1 94 ? 4.229 10.657 -6.550 1.00 86.69 94 THR A C 1
ATOM 751 O O . THR A 1 94 ? 3.344 11.040 -5.797 1.00 86.69 94 THR A O 1
ATOM 754 N N . GLU A 1 95 ? 5.006 11.510 -7.219 1.00 86.94 95 GLU A N 1
ATOM 755 C CA . GLU A 1 95 ? 4.889 12.973 -7.117 1.00 86.94 95 GLU A CA 1
ATOM 756 C C . GLU A 1 95 ? 3.580 13.525 -7.706 1.00 86.94 95 GLU A C 1
ATOM 758 O O . GLU A 1 95 ? 3.230 14.677 -7.452 1.00 86.94 95 GLU A O 1
ATOM 763 N N . ARG A 1 96 ? 2.875 12.721 -8.508 1.00 86.12 96 ARG A N 1
ATOM 764 C CA . ARG A 1 96 ? 1.632 13.087 -9.203 1.00 86.12 96 ARG A CA 1
ATOM 765 C C . ARG A 1 96 ? 0.399 12.392 -8.660 1.00 86.12 96 ARG A C 1
ATOM 767 O O . ARG A 1 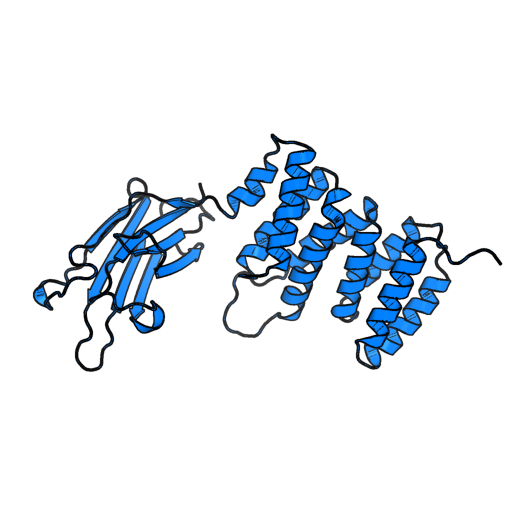96 ? -0.702 12.818 -8.981 1.00 86.12 96 ARG A O 1
ATOM 774 N N . LEU A 1 97 ? 0.573 11.344 -7.860 1.00 84.75 97 LEU A N 1
ATOM 775 C CA . LEU A 1 97 ? -0.556 10.670 -7.245 1.00 84.75 97 LEU A CA 1
ATOM 776 C C . LEU A 1 97 ? -1.272 11.610 -6.265 1.00 84.75 97 LEU A C 1
ATOM 778 O O . LEU A 1 97 ? -0.621 12.407 -5.576 1.00 84.75 97 LEU A O 1
ATOM 782 N N . PRO A 1 98 ? -2.609 11.525 -6.185 1.00 79.31 98 PRO A N 1
ATOM 783 C CA . PRO A 1 98 ? -3.365 12.315 -5.231 1.00 79.31 98 PRO A CA 1
ATOM 784 C C . PRO A 1 98 ? -2.961 11.933 -3.802 1.00 79.31 98 PRO A C 1
ATOM 786 O O . PRO A 1 98 ? -2.679 10.776 -3.501 1.00 79.31 98 PRO A O 1
ATOM 789 N N . LYS A 1 99 ? -2.942 12.919 -2.897 1.00 71.12 99 LYS A N 1
ATOM 790 C CA . LYS A 1 99 ? -2.561 12.695 -1.490 1.00 71.12 99 LYS A CA 1
ATOM 791 C C . LYS A 1 99 ? -3.569 11.838 -0.718 1.00 71.12 99 LYS A C 1
ATOM 793 O O . LYS A 1 99 ? -3.203 11.280 0.308 1.00 71.12 99 LYS A O 1
ATOM 798 N N . LYS A 1 100 ? -4.820 11.785 -1.182 1.00 64.81 100 LYS A N 1
ATOM 799 C CA . LYS A 1 100 ? -5.899 10.908 -0.715 1.00 64.81 100 LYS A CA 1
ATOM 800 C C . LYS A 1 100 ? -6.852 10.655 -1.876 1.00 64.81 100 LYS A C 1
ATOM 802 O O . LYS A 1 100 ? -6.993 11.518 -2.745 1.00 64.81 100 LYS A O 1
ATOM 807 N N . GLN A 1 101 ? -7.526 9.513 -1.858 1.00 57.28 101 GLN A N 1
ATOM 808 C CA . GLN A 1 101 ? -8.662 9.246 -2.728 1.00 57.28 101 GLN A CA 1
ATOM 809 C C . GLN A 1 101 ? -9.839 10.116 -2.257 1.00 57.28 101 GLN A C 1
ATOM 811 O O . GLN A 1 101 ? -10.635 9.714 -1.420 1.00 57.28 101 GLN A O 1
ATOM 816 N N . THR A 1 102 ? -9.885 11.375 -2.691 1.00 58.12 102 THR A N 1
ATOM 817 C CA . THR A 1 102 ? -11.071 12.222 -2.510 1.00 58.12 102 THR A CA 1
ATOM 818 C C . THR A 1 102 ? -12.090 11.871 -3.590 1.00 58.12 102 THR A C 1
ATOM 820 O O . THR A 1 102 ? -11.689 11.621 -4.725 1.00 58.12 102 THR A O 1
ATOM 823 N N . ASP A 1 103 ? -13.383 11.894 -3.257 1.00 49.41 103 ASP A N 1
ATOM 824 C CA . ASP A 1 103 ? -14.500 11.457 -4.119 1.00 49.41 103 ASP A CA 1
ATOM 825 C C . ASP A 1 103 ? -14.606 12.164 -5.491 1.00 49.41 103 ASP A C 1
ATOM 827 O O . ASP A 1 103 ? -15.332 11.716 -6.381 1.00 49.41 103 ASP A O 1
ATOM 831 N N . ASP A 1 104 ? -13.841 13.232 -5.722 1.00 50.09 104 ASP A N 1
ATOM 832 C CA . ASP A 1 104 ? -13.842 13.983 -6.973 1.00 50.09 104 ASP A CA 1
ATOM 833 C C . ASP A 1 104 ? -12.833 13.437 -8.000 1.00 50.09 104 ASP A C 1
ATOM 835 O O . ASP A 1 104 ? -11.682 13.860 -8.048 1.00 50.09 104 ASP A O 1
ATOM 839 N N . TYR A 1 105 ? -13.314 12.512 -8.839 1.00 52.03 105 TYR A N 1
ATOM 840 C CA . TYR A 1 105 ? -13.016 12.198 -10.260 1.00 52.03 105 TYR A CA 1
ATOM 841 C C . TYR A 1 105 ? -11.607 12.365 -10.896 1.00 52.03 105 TYR A C 1
ATOM 843 O O . TYR A 1 105 ? -11.457 12.053 -12.079 1.00 52.03 105 TYR A O 1
ATOM 851 N N . TYR A 1 106 ? -10.552 12.814 -10.225 1.00 51.69 106 TYR A N 1
ATOM 852 C CA . TYR A 1 106 ? -9.318 13.217 -10.904 1.00 51.69 106 TYR A CA 1
ATOM 853 C C . TYR A 1 106 ? -8.138 12.276 -10.641 1.00 51.69 106 TYR A C 1
ATOM 855 O O . TYR A 1 106 ? -7.639 12.141 -9.530 1.00 51.69 106 TYR A O 1
ATOM 863 N N . ASP A 1 107 ? -7.680 11.696 -11.757 1.00 65.81 107 ASP A N 1
ATOM 864 C CA . ASP A 1 107 ? -6.445 10.931 -11.980 1.00 65.81 107 ASP A CA 1
ATOM 865 C C . ASP A 1 107 ? -6.509 9.391 -11.922 1.00 65.81 107 ASP A C 1
ATOM 867 O O . ASP A 1 107 ? -5.584 8.702 -11.485 1.00 65.81 107 ASP A O 1
ATOM 871 N N . SER A 1 108 ? -7.588 8.825 -12.476 1.00 76.44 108 SER A N 1
ATOM 872 C CA . SER A 1 108 ? -7.680 7.380 -12.756 1.00 76.44 108 SER A CA 1
ATOM 873 C C . SER A 1 108 ? -6.522 6.847 -13.616 1.00 76.44 108 SER A C 1
ATOM 875 O O . SER A 1 108 ? -6.183 5.667 -13.527 1.00 76.44 108 SER A O 1
ATOM 877 N N . GLU A 1 109 ? -5.884 7.705 -14.418 1.00 86.75 109 GLU A N 1
ATOM 878 C CA . GLU A 1 109 ? -4.785 7.330 -15.303 1.00 86.75 109 GLU A CA 1
ATOM 879 C C . GLU A 1 109 ? -3.486 7.062 -14.541 1.00 86.75 109 GLU A C 1
ATOM 881 O O . GLU A 1 109 ? -2.892 5.993 -14.718 1.00 86.75 109 GLU A O 1
ATOM 886 N N . ASN A 1 110 ? -3.050 7.982 -13.670 1.00 88.62 110 ASN A N 1
ATOM 887 C CA . ASN A 1 110 ? -1.846 7.764 -12.866 1.00 88.62 110 ASN A CA 1
ATOM 888 C C . ASN A 1 110 ? -2.068 6.695 -11.796 1.00 88.62 110 ASN A C 1
ATOM 890 O O . ASN A 1 110 ? -1.135 5.940 -11.527 1.00 88.62 110 ASN A O 1
ATOM 894 N N . LEU A 1 111 ? -3.283 6.556 -11.248 1.00 89.00 111 LEU A N 1
ATOM 895 C CA . LEU A 1 111 ? -3.623 5.449 -10.343 1.00 89.00 111 LEU A CA 1
ATOM 896 C C . LEU A 1 111 ? -3.527 4.094 -11.054 1.00 89.00 111 LEU A C 1
ATOM 898 O O . LEU A 1 111 ? -2.851 3.185 -10.566 1.00 89.00 111 LEU A O 1
ATOM 902 N N . PHE A 1 112 ? -4.120 3.979 -12.249 1.00 89.69 112 PHE A N 1
ATOM 903 C CA . PHE A 1 112 ? -3.981 2.788 -13.088 1.00 89.69 112 PHE A CA 1
ATOM 904 C C . PHE A 1 112 ? -2.506 2.477 -13.347 1.00 89.69 112 PHE A C 1
ATOM 906 O O . PHE A 1 112 ? -2.058 1.344 -13.162 1.00 89.69 112 PHE A O 1
ATOM 913 N N . LEU A 1 113 ? -1.730 3.481 -13.760 1.00 92.31 113 LEU A N 1
ATOM 914 C CA . LEU A 1 113 ? -0.326 3.280 -14.087 1.00 92.31 113 LEU A CA 1
ATOM 915 C C . LEU A 1 113 ? 0.495 2.912 -12.847 1.00 92.31 113 LEU A C 1
ATOM 917 O O . LEU A 1 113 ? 1.313 2.002 -12.935 1.00 92.31 113 LEU A O 1
ATOM 921 N N . ALA A 1 114 ? 0.251 3.532 -11.693 1.00 93.75 114 ALA A N 1
ATOM 922 C CA . ALA A 1 114 ? 0.934 3.224 -10.440 1.00 93.75 114 ALA A CA 1
ATOM 923 C C . ALA A 1 114 ? 0.719 1.769 -10.010 1.00 93.75 114 ALA A C 1
ATOM 925 O O . ALA A 1 114 ? 1.697 1.076 -9.721 1.00 93.75 114 ALA A O 1
ATOM 926 N N . GLU A 1 115 ? -0.518 1.269 -10.070 1.00 93.31 115 GLU A N 1
ATOM 927 C CA . GLU A 1 115 ? -0.816 -0.142 -9.804 1.00 93.31 115 GLU A CA 1
ATOM 928 C C . GLU A 1 115 ? -0.046 -1.067 -10.765 1.00 93.31 115 GLU A C 1
ATOM 930 O O . GLU A 1 115 ? 0.573 -2.058 -10.364 1.00 93.31 115 GLU A O 1
ATOM 935 N N . LYS A 1 116 ? -0.018 -0.724 -12.058 1.00 94.12 116 LYS A N 1
ATOM 936 C CA . LYS A 1 116 ? 0.686 -1.528 -13.066 1.00 94.12 116 LYS A CA 1
ATOM 937 C C . LYS A 1 116 ? 2.202 -1.481 -12.921 1.00 94.12 116 LYS A C 1
ATOM 939 O O . LYS A 1 116 ? 2.866 -2.497 -13.153 1.00 94.12 116 LYS A O 1
ATOM 944 N N . ILE A 1 117 ? 2.759 -0.349 -12.510 1.00 96.31 117 ILE A N 1
ATOM 945 C CA . ILE A 1 117 ? 4.179 -0.222 -12.183 1.00 96.31 117 ILE A CA 1
ATOM 946 C C . ILE A 1 117 ? 4.516 -1.021 -10.922 1.00 96.31 117 ILE A C 1
ATOM 948 O O . ILE A 1 117 ? 5.543 -1.698 -10.920 1.00 96.31 117 ILE A O 1
ATOM 952 N N . ALA A 1 118 ? 3.639 -1.048 -9.914 1.00 95.81 118 ALA A N 1
ATOM 953 C CA . ALA A 1 118 ? 3.799 -1.895 -8.732 1.00 95.81 118 ALA A CA 1
ATOM 954 C C . ALA A 1 118 ? 3.941 -3.371 -9.115 1.00 95.81 118 ALA A C 1
ATOM 956 O O . ALA A 1 118 ? 4.904 -4.032 -8.722 1.00 95.81 118 ALA A O 1
ATOM 957 N N . TYR A 1 119 ? 3.050 -3.864 -9.981 1.00 92.88 119 TYR A N 1
ATOM 958 C CA . TYR A 1 119 ? 3.154 -5.216 -10.525 1.00 92.88 119 TYR A CA 1
ATOM 959 C C . TYR A 1 119 ? 4.488 -5.445 -11.260 1.00 92.88 119 TYR A C 1
ATOM 961 O O . TYR A 1 119 ? 5.163 -6.451 -11.039 1.00 92.88 119 TYR A O 1
ATOM 969 N N . CYS A 1 120 ? 4.917 -4.512 -12.114 1.00 95.06 120 CYS A N 1
ATOM 970 C CA . CYS A 1 120 ? 6.188 -4.642 -12.838 1.00 95.06 120 CYS A CA 1
ATOM 971 C C . CYS A 1 120 ? 7.400 -4.676 -11.886 1.00 95.06 120 CYS A C 1
ATOM 973 O O . CYS A 1 120 ? 8.334 -5.446 -12.109 1.00 95.06 120 CYS A O 1
ATOM 975 N N . ILE A 1 121 ? 7.364 -3.899 -10.803 1.00 96.94 121 ILE A N 1
ATOM 976 C CA . ILE A 1 121 ? 8.372 -3.905 -9.736 1.00 96.94 121 ILE A CA 1
ATOM 977 C C . ILE A 1 121 ? 8.407 -5.266 -9.030 1.00 96.94 121 ILE A C 1
ATOM 979 O O . ILE A 1 121 ? 9.473 -5.873 -8.939 1.00 96.94 121 ILE A O 1
ATOM 983 N N . GLY A 1 122 ? 7.253 -5.795 -8.609 1.00 94.44 122 GLY A N 1
ATOM 984 C CA . GLY A 1 122 ? 7.160 -7.123 -7.990 1.00 94.44 122 GLY A CA 1
ATOM 985 C C . GLY A 1 122 ? 7.616 -8.259 -8.916 1.00 94.44 122 GLY A C 1
ATOM 986 O O . GLY A 1 122 ? 8.191 -9.257 -8.468 1.00 94.44 122 GLY A O 1
ATOM 987 N N . PHE A 1 123 ? 7.410 -8.095 -10.226 1.00 90.69 123 PHE A N 1
ATOM 988 C CA . PHE A 1 123 ? 7.877 -9.032 -11.245 1.00 90.69 123 PHE A CA 1
ATOM 989 C C . PHE A 1 123 ? 9.401 -9.019 -11.417 1.00 90.69 123 PHE A C 1
ATOM 991 O O . PHE A 1 123 ? 9.976 -10.068 -11.689 1.00 90.69 123 PHE A O 1
ATOM 998 N N . ALA A 1 124 ? 10.049 -7.865 -11.248 1.00 95.25 124 ALA A N 1
ATOM 999 C CA . ALA A 1 124 ? 11.499 -7.707 -11.374 1.00 95.25 124 ALA A CA 1
ATOM 1000 C C . ALA A 1 124 ? 12.269 -7.886 -10.052 1.00 95.25 124 ALA A C 1
ATOM 1002 O O . ALA A 1 124 ? 13.496 -7.797 -10.059 1.00 95.25 124 ALA A O 1
ATOM 1003 N N . ALA A 1 125 ? 11.573 -8.117 -8.933 1.00 95.88 125 ALA A N 1
ATOM 1004 C CA . ALA A 1 125 ? 12.143 -8.130 -7.587 1.00 95.88 125 ALA A CA 1
ATOM 1005 C C . ALA A 1 125 ? 13.382 -9.032 -7.458 1.00 95.88 125 ALA A C 1
ATOM 1007 O O . ALA A 1 125 ? 14.405 -8.598 -6.942 1.00 95.88 125 ALA A O 1
ATOM 1008 N N . ASP A 1 126 ? 13.328 -10.255 -7.987 1.00 94.69 126 ASP A N 1
ATOM 1009 C CA . ASP A 1 126 ? 14.403 -11.256 -7.921 1.00 94.69 126 ASP A CA 1
ATOM 1010 C C . ASP A 1 126 ? 15.710 -10.830 -8.613 1.00 94.69 126 ASP A C 1
ATOM 1012 O O . ASP A 1 126 ? 16.772 -11.385 -8.327 1.00 94.69 126 ASP A O 1
ATOM 1016 N N . LYS A 1 127 ? 15.643 -9.822 -9.488 1.00 94.69 127 LYS A N 1
ATOM 1017 C CA . LYS A 1 127 ? 16.777 -9.271 -10.244 1.00 94.69 127 LYS A CA 1
ATOM 1018 C C . LYS A 1 127 ? 17.323 -7.973 -9.641 1.00 94.69 127 LYS A C 1
ATOM 1020 O O . LYS A 1 127 ? 18.327 -7.453 -10.127 1.00 94.69 127 LYS A O 1
ATOM 1025 N N . MET A 1 128 ? 16.668 -7.431 -8.614 1.00 95.88 128 MET A N 1
ATOM 1026 C CA . MET A 1 128 ? 17.049 -6.164 -7.993 1.00 95.88 128 MET A CA 1
ATOM 1027 C C . MET A 1 128 ? 18.196 -6.329 -6.998 1.00 95.88 128 MET A C 1
ATOM 1029 O O . MET A 1 128 ? 18.279 -7.305 -6.252 1.00 95.88 128 MET A O 1
ATOM 1033 N N . GLN A 1 129 ? 19.044 -5.306 -6.935 1.00 93.69 129 GLN A N 1
ATOM 1034 C CA . GLN A 1 129 ? 20.015 -5.131 -5.855 1.00 93.69 129 GLN A CA 1
ATOM 1035 C C . GLN A 1 129 ? 19.366 -4.441 -4.645 1.00 93.69 129 GLN A C 1
ATOM 1037 O O . GLN A 1 129 ? 18.316 -3.810 -4.759 1.00 93.69 129 GLN A O 1
ATOM 1042 N N . LEU A 1 130 ? 20.015 -4.493 -3.478 1.00 88.75 130 LEU A N 1
ATOM 1043 C CA . LEU A 1 130 ? 19.455 -3.955 -2.229 1.00 88.75 130 LEU A CA 1
ATOM 1044 C C . LEU A 1 130 ? 19.084 -2.460 -2.311 1.00 88.75 130 LEU A C 1
ATOM 1046 O O . LEU A 1 130 ? 18.049 -2.044 -1.794 1.00 88.75 130 LEU A O 1
ATOM 1050 N N . SER A 1 131 ? 19.890 -1.651 -3.005 1.00 91.19 131 SER A N 1
ATOM 1051 C CA . SER A 1 131 ? 19.608 -0.224 -3.223 1.00 91.19 131 SER A CA 1
ATOM 1052 C C . SER A 1 131 ? 18.348 0.013 -4.067 1.00 91.19 131 SER A C 1
ATOM 1054 O O . SER A 1 131 ? 17.624 0.980 -3.833 1.00 91.19 131 SER A O 1
ATOM 1056 N N . GLN A 1 132 ? 18.068 -0.877 -5.021 1.00 94.94 132 GLN A N 1
ATOM 1057 C CA . GLN A 1 132 ? 16.877 -0.844 -5.870 1.00 94.94 132 GLN A CA 1
ATOM 1058 C C . GLN A 1 132 ? 15.643 -1.321 -5.099 1.00 94.94 132 GLN A C 1
ATOM 1060 O O . GLN A 1 132 ? 14.604 -0.667 -5.160 1.00 94.94 132 GLN A O 1
ATOM 1065 N N . LEU A 1 133 ? 15.778 -2.384 -4.298 1.00 92.81 133 LEU A N 1
ATOM 1066 C CA . LEU A 1 133 ? 14.711 -2.878 -3.419 1.00 92.81 133 LEU A CA 1
ATOM 1067 C C . LEU A 1 133 ? 14.256 -1.813 -2.416 1.00 92.81 133 LEU A C 1
ATOM 1069 O O . LEU A 1 133 ? 13.060 -1.673 -2.193 1.00 92.81 133 LEU A O 1
ATOM 1073 N N . SER A 1 134 ? 15.182 -1.021 -1.865 1.00 89.19 134 SER A N 1
ATOM 1074 C CA . SER A 1 134 ? 14.847 0.079 -0.947 1.00 89.19 134 SER A CA 1
ATOM 1075 C C . SER A 1 134 ? 13.949 1.132 -1.607 1.00 89.19 134 SER A C 1
ATOM 1077 O O . SER A 1 134 ? 12.897 1.488 -1.080 1.00 89.19 134 SER A O 1
ATOM 1079 N N . LYS A 1 135 ? 14.316 1.581 -2.814 1.00 91.75 135 LYS A N 1
ATOM 1080 C CA . LYS A 1 135 ? 13.523 2.559 -3.577 1.00 91.75 135 LYS A CA 1
ATOM 1081 C C . LYS A 1 135 ? 12.178 1.983 -4.027 1.00 91.75 135 LYS A C 1
ATOM 1083 O O . LYS A 1 135 ? 11.171 2.684 -4.014 1.00 91.75 135 LYS A O 1
ATOM 1088 N N . ALA A 1 136 ? 12.160 0.708 -4.416 1.00 93.94 136 ALA A N 1
ATOM 1089 C CA . ALA A 1 136 ? 10.934 -0.007 -4.747 1.00 93.94 136 ALA A CA 1
ATOM 1090 C C . ALA A 1 136 ? 9.994 -0.105 -3.535 1.00 93.94 136 ALA A C 1
ATOM 1092 O O . ALA A 1 136 ? 8.802 0.148 -3.675 1.00 93.94 136 ALA A O 1
ATOM 1093 N N . ALA A 1 137 ? 10.528 -0.410 -2.350 1.00 90.94 137 ALA A N 1
ATOM 1094 C CA . ALA A 1 137 ? 9.770 -0.448 -1.104 1.00 90.94 137 ALA A CA 1
ATOM 1095 C C . ALA A 1 137 ? 9.170 0.920 -0.756 1.00 90.94 137 ALA A C 1
ATOM 1097 O O . ALA A 1 137 ? 7.999 0.996 -0.399 1.00 90.94 137 ALA A O 1
ATOM 1098 N N . GLU A 1 138 ? 9.937 2.002 -0.920 1.00 88.62 138 GLU A N 1
ATOM 1099 C CA . GLU A 1 138 ? 9.442 3.365 -0.699 1.00 88.62 138 GLU A CA 1
ATOM 1100 C C . GLU A 1 138 ? 8.267 3.706 -1.628 1.00 88.62 138 GLU A C 1
ATOM 1102 O O . GLU A 1 138 ? 7.266 4.263 -1.182 1.00 88.62 138 GLU A O 1
ATOM 1107 N N . PHE A 1 139 ? 8.363 3.348 -2.912 1.00 92.75 139 PHE A N 1
ATOM 1108 C CA . PHE A 1 139 ? 7.260 3.519 -3.856 1.00 92.75 139 PHE A CA 1
ATOM 1109 C C . PHE A 1 139 ? 6.023 2.716 -3.435 1.00 92.75 139 PHE A C 1
ATOM 1111 O O . PHE A 1 139 ? 4.937 3.283 -3.323 1.00 92.75 139 PHE A O 1
ATOM 1118 N N . LEU A 1 140 ? 6.189 1.416 -3.165 1.00 92.44 140 LEU A N 1
ATOM 1119 C CA . LEU A 1 140 ? 5.088 0.527 -2.779 1.00 92.44 140 LEU A CA 1
ATOM 1120 C C . LEU A 1 140 ? 4.392 0.998 -1.492 1.00 92.44 140 LEU A C 1
ATOM 1122 O O . LEU A 1 140 ? 3.165 0.999 -1.428 1.00 92.44 140 LEU A O 1
ATOM 1126 N N . GLY A 1 141 ? 5.162 1.468 -0.507 1.00 86.94 141 GLY A N 1
ATOM 1127 C CA . GLY A 1 141 ? 4.630 2.021 0.739 1.00 86.94 141 GLY A CA 1
ATOM 1128 C C . GLY A 1 141 ? 3.843 3.321 0.556 1.00 86.94 141 GLY A C 1
ATOM 1129 O O . GLY A 1 141 ? 2.947 3.599 1.339 1.00 86.94 141 GLY A O 1
ATOM 1130 N N . LYS A 1 142 ? 4.121 4.113 -0.485 1.00 86.94 142 LYS A N 1
ATOM 1131 C CA . LYS A 1 142 ? 3.329 5.319 -0.778 1.00 86.94 142 LYS A CA 1
ATOM 1132 C C . LYS A 1 142 ? 2.036 4.992 -1.512 1.00 86.94 142 LYS A C 1
ATOM 1134 O O . LYS A 1 142 ? 1.008 5.582 -1.209 1.00 86.94 142 LYS A O 1
ATOM 1139 N N . ILE A 1 143 ? 2.071 4.061 -2.464 1.00 88.88 143 ILE A N 1
ATOM 1140 C CA . ILE A 1 143 ? 0.878 3.732 -3.255 1.00 88.88 143 ILE A CA 1
ATOM 1141 C C . ILE A 1 143 ? -0.135 2.879 -2.489 1.00 88.88 143 ILE A C 1
ATOM 1143 O O . ILE A 1 143 ? -1.317 2.959 -2.804 1.00 88.88 143 ILE A O 1
ATOM 1147 N N . ILE A 1 144 ? 0.292 2.089 -1.494 1.00 87.50 144 ILE A N 1
ATOM 1148 C CA . ILE A 1 144 ? -0.626 1.261 -0.692 1.00 87.50 144 ILE A CA 1
ATOM 1149 C C . ILE A 1 144 ? -1.613 2.119 0.113 1.00 87.50 144 ILE A C 1
ATOM 1151 O O . ILE A 1 144 ? -2.755 1.721 0.286 1.00 87.50 144 ILE A O 1
ATOM 1155 N N . ASN A 1 145 ? -1.198 3.327 0.510 1.00 80.19 145 ASN A N 1
ATOM 1156 C CA . ASN A 1 145 ? -2.037 4.299 1.218 1.00 80.19 145 ASN A CA 1
ATOM 1157 C C . ASN A 1 145 ? -2.981 5.077 0.282 1.00 80.19 145 ASN A C 1
ATOM 1159 O O . ASN A 1 145 ? -3.789 5.874 0.747 1.00 80.19 145 ASN A O 1
ATOM 1163 N N . ILE A 1 146 ? -2.823 4.925 -1.036 1.00 83.88 146 ILE A N 1
ATOM 1164 C CA . ILE A 1 146 ? -3.580 5.670 -2.054 1.00 83.88 146 ILE A CA 1
ATOM 1165 C C . ILE A 1 146 ? -4.541 4.740 -2.798 1.00 83.88 146 ILE A C 1
ATOM 1167 O O . ILE A 1 146 ? -5.646 5.145 -3.140 1.00 83.88 146 ILE A O 1
ATOM 1171 N N . ILE A 1 147 ? -4.106 3.511 -3.084 1.00 84.12 147 ILE A N 1
ATOM 1172 C CA . ILE A 1 147 ? -4.880 2.486 -3.784 1.00 84.12 147 ILE A CA 1
ATOM 1173 C C . ILE A 1 147 ? -5.154 1.367 -2.786 1.00 84.12 147 ILE A C 1
ATOM 1175 O O . ILE A 1 147 ? -4.413 0.379 -2.706 1.00 84.12 147 ILE A O 1
ATOM 1179 N N . GLU A 1 148 ? -6.220 1.552 -2.017 1.00 77.56 148 GLU A N 1
ATOM 1180 C CA . GLU A 1 148 ? -6.671 0.568 -1.043 1.00 77.56 148 GLU A CA 1
ATOM 1181 C C . GLU A 1 148 ? -7.056 -0.747 -1.751 1.00 77.56 148 GLU A C 1
ATOM 1183 O O . GLU A 1 148 ? -7.518 -0.768 -2.893 1.00 77.56 148 GLU A O 1
ATOM 1188 N N . GLU A 1 149 ? -6.792 -1.875 -1.088 1.00 79.19 149 GLU A N 1
ATOM 1189 C CA . GLU A 1 149 ? -7.235 -3.218 -1.503 1.00 79.19 149 GLU A CA 1
ATOM 1190 C C . GLU A 1 149 ? -6.717 -3.768 -2.855 1.00 79.19 149 GLU A C 1
ATOM 1192 O O . GLU A 1 149 ? -7.208 -4.791 -3.345 1.00 79.19 149 GLU A O 1
ATOM 1197 N N . SER A 1 150 ? -5.669 -3.196 -3.463 1.00 85.56 150 SER A N 1
ATOM 1198 C CA . SER A 1 150 ? -5.091 -3.801 -4.677 1.00 85.56 150 SER A CA 1
ATOM 1199 C C . SER A 1 150 ? -4.270 -5.064 -4.376 1.00 85.56 150 SER A C 1
ATOM 1201 O O . SER A 1 150 ? -3.137 -5.013 -3.885 1.00 85.56 150 SER A O 1
ATOM 1203 N N . SER A 1 151 ? -4.792 -6.218 -4.805 1.00 81.50 151 SER A N 1
ATOM 1204 C CA . SER A 1 151 ? -4.073 -7.504 -4.775 1.00 81.50 151 SER A CA 1
ATOM 1205 C C . SER A 1 151 ? -2.736 -7.487 -5.536 1.00 81.50 151 SER A C 1
ATOM 1207 O O . SER A 1 151 ? -1.813 -8.221 -5.179 1.00 81.50 151 SER A O 1
ATOM 1209 N N . GLN A 1 152 ? -2.592 -6.637 -6.563 1.00 85.50 152 GLN A N 1
ATOM 1210 C CA . GLN A 1 152 ? -1.345 -6.502 -7.328 1.00 85.50 152 GLN A CA 1
ATOM 1211 C C . GLN A 1 152 ? -0.263 -5.792 -6.511 1.00 85.50 152 GLN A C 1
ATOM 1213 O O . GLN A 1 152 ? 0.894 -6.220 -6.525 1.00 85.50 152 GLN A O 1
ATOM 1218 N N . ILE A 1 153 ? -0.647 -4.742 -5.779 1.00 91.19 153 ILE A N 1
ATOM 1219 C CA . ILE A 1 153 ? 0.250 -4.003 -4.883 1.00 91.19 153 ILE A CA 1
ATOM 1220 C C . ILE A 1 153 ? 0.668 -4.901 -3.719 1.00 91.19 153 ILE A C 1
ATOM 1222 O O . ILE A 1 153 ? 1.861 -5.024 -3.454 1.00 91.19 153 ILE A O 1
ATOM 1226 N N . GLN A 1 154 ? -0.278 -5.605 -3.091 1.00 86.94 154 GLN A N 1
ATOM 1227 C CA 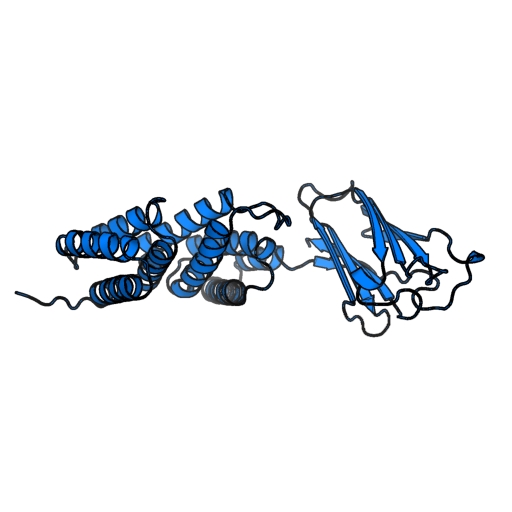. GLN A 1 154 ? 0.019 -6.561 -2.018 1.00 86.94 154 GLN A CA 1
ATOM 1228 C C . GLN A 1 154 ? 0.997 -7.652 -2.479 1.00 86.94 154 GLN A C 1
ATOM 1230 O O . GLN A 1 154 ? 2.010 -7.905 -1.826 1.00 86.94 154 GLN A O 1
ATOM 1235 N N . TRP A 1 155 ? 0.754 -8.253 -3.647 1.00 90.94 155 TRP A N 1
ATOM 1236 C CA . TRP A 1 155 ? 1.659 -9.249 -4.222 1.00 90.94 155 TRP A CA 1
ATOM 1237 C C . TRP A 1 155 ? 3.064 -8.690 -4.489 1.00 90.94 155 TRP A C 1
ATOM 1239 O O . TRP A 1 155 ? 4.063 -9.362 -4.212 1.00 90.94 155 TRP A O 1
ATOM 1249 N N . ALA A 1 156 ? 3.161 -7.465 -5.013 1.00 93.38 156 ALA A N 1
ATOM 1250 C CA . ALA A 1 156 ? 4.444 -6.818 -5.269 1.00 93.38 156 ALA A CA 1
ATOM 1251 C C . ALA A 1 156 ? 5.201 -6.520 -3.968 1.00 93.38 156 ALA A C 1
ATOM 1253 O O . ALA A 1 156 ? 6.407 -6.765 -3.891 1.00 93.38 156 ALA A O 1
ATOM 1254 N N . THR A 1 157 ? 4.493 -6.065 -2.937 1.00 91.75 157 THR A N 1
ATOM 1255 C CA . THR A 1 157 ? 5.028 -5.829 -1.592 1.00 91.75 157 THR A CA 1
ATOM 1256 C C . THR A 1 157 ? 5.624 -7.101 -0.999 1.00 91.75 157 THR A C 1
ATOM 1258 O O . THR A 1 157 ? 6.796 -7.104 -0.620 1.00 91.75 157 THR A O 1
ATOM 1261 N N . GLU A 1 158 ? 4.886 -8.212 -1.018 1.00 89.25 158 GLU A N 1
ATOM 1262 C CA . GLU A 1 158 ? 5.380 -9.500 -0.514 1.00 89.25 158 GLU A CA 1
ATOM 1263 C C . GLU A 1 158 ? 6.610 -10.000 -1.288 1.00 89.25 158 GLU A C 1
ATOM 1265 O O . GLU A 1 158 ? 7.562 -10.527 -0.704 1.00 89.25 158 GLU A O 1
ATOM 1270 N N . ARG A 1 159 ? 6.648 -9.787 -2.610 1.00 93.12 159 ARG A N 1
ATOM 1271 C CA . ARG A 1 159 ? 7.814 -10.114 -3.449 1.00 93.12 159 ARG A CA 1
ATOM 1272 C C . ARG A 1 159 ? 9.056 -9.316 -3.048 1.00 93.12 159 ARG A C 1
ATOM 1274 O O . ARG A 1 159 ? 10.124 -9.912 -2.885 1.00 93.12 159 ARG A O 1
ATOM 1281 N N . ILE A 1 160 ? 8.933 -7.996 -2.900 1.00 94.00 160 ILE A N 1
ATOM 1282 C CA . ILE A 1 160 ? 10.061 -7.124 -2.539 1.00 94.00 160 ILE A CA 1
ATOM 1283 C C . ILE A 1 160 ? 10.523 -7.407 -1.109 1.00 94.00 160 ILE A C 1
ATOM 1285 O O . ILE A 1 160 ? 11.730 -7.491 -0.873 1.00 94.00 160 ILE A O 1
ATOM 1289 N N . LYS A 1 161 ? 9.592 -7.626 -0.174 1.00 90.25 161 LYS A N 1
ATOM 1290 C CA . LYS A 1 161 ? 9.896 -8.025 1.203 1.00 90.25 161 LYS A CA 1
ATOM 1291 C C . LYS A 1 161 ? 10.696 -9.326 1.241 1.00 90.25 161 LYS A C 1
ATOM 1293 O O . LYS A 1 161 ? 11.819 -9.330 1.742 1.00 90.25 161 LYS A O 1
ATOM 1298 N N . LYS A 1 162 ? 10.189 -10.388 0.608 1.00 90.44 162 LYS A N 1
ATOM 1299 C CA . LYS A 1 162 ? 10.876 -11.686 0.545 1.00 90.44 162 LYS A CA 1
ATOM 1300 C C . LYS A 1 162 ? 12.273 -11.569 -0.066 1.00 90.44 162 LYS A C 1
ATOM 1302 O O . LYS A 1 162 ? 13.223 -12.162 0.437 1.00 90.44 162 LYS A O 1
ATOM 1307 N N . GLN A 1 163 ? 12.419 -10.813 -1.153 1.00 93.81 163 GLN A N 1
ATOM 1308 C CA . GLN A 1 163 ? 13.730 -10.642 -1.776 1.00 93.81 163 GLN A CA 1
ATOM 1309 C C . GLN A 1 163 ? 14.696 -9.848 -0.893 1.00 93.81 163 GLN A C 1
ATOM 1311 O O . GLN A 1 163 ? 15.883 -10.166 -0.827 1.00 93.81 163 GLN A O 1
ATOM 1316 N N . THR A 1 164 ? 14.196 -8.830 -0.201 1.00 89.38 164 THR A N 1
ATOM 1317 C CA . THR A 1 164 ? 14.982 -8.049 0.755 1.00 89.38 164 THR A CA 1
ATOM 1318 C C . THR A 1 164 ? 15.506 -8.940 1.876 1.00 89.38 164 THR A C 1
ATOM 1320 O O . THR A 1 164 ? 16.702 -8.906 2.156 1.00 89.38 164 THR A O 1
ATOM 1323 N N . GLU A 1 165 ? 14.640 -9.767 2.465 1.00 88.38 165 GLU A N 1
ATOM 1324 C CA . GLU A 1 165 ? 15.005 -10.737 3.504 1.00 88.38 165 GLU A CA 1
ATOM 1325 C C . GLU A 1 165 ? 16.059 -11.732 3.000 1.00 88.38 165 GLU A C 1
ATOM 1327 O O . GLU A 1 165 ? 17.018 -12.021 3.711 1.00 88.38 165 GLU A O 1
ATOM 1332 N N . ASN A 1 166 ? 15.941 -12.195 1.750 1.00 90.19 166 ASN A N 1
ATOM 1333 C CA . ASN A 1 166 ? 16.932 -13.086 1.142 1.00 90.19 166 ASN A CA 1
ATOM 1334 C C . ASN A 1 166 ? 18.314 -12.428 0.986 1.00 90.19 166 ASN A C 1
ATOM 1336 O O . ASN A 1 166 ? 19.330 -13.092 1.186 1.00 90.19 166 ASN A O 1
ATOM 1340 N N . LEU A 1 167 ? 18.370 -11.152 0.584 1.00 88.00 167 LEU A N 1
ATOM 1341 C CA . LEU A 1 167 ? 19.639 -10.450 0.347 1.00 88.00 167 LEU A CA 1
ATOM 1342 C C . LEU A 1 167 ? 20.269 -9.908 1.632 1.00 88.00 167 LEU A C 1
ATOM 1344 O O . LEU A 1 167 ? 21.493 -9.819 1.724 1.00 88.00 167 LEU A O 1
ATOM 1348 N N . ASN A 1 168 ? 19.450 -9.505 2.599 1.00 86.12 168 ASN A N 1
ATOM 1349 C CA . ASN A 1 168 ? 19.902 -9.000 3.885 1.00 86.12 168 ASN A CA 1
ATOM 1350 C C . ASN A 1 168 ? 18.785 -9.167 4.938 1.00 86.12 168 ASN A C 1
ATOM 1352 O O . ASN A 1 168 ? 17.948 -8.274 5.086 1.00 86.12 168 ASN A O 1
ATOM 1356 N N . PRO A 1 169 ? 18.796 -10.267 5.715 1.00 74.88 169 PRO A N 1
ATOM 1357 C CA . PRO A 1 169 ? 17.796 -10.538 6.753 1.00 74.88 169 PRO A CA 1
ATOM 1358 C C . PRO A 1 169 ? 17.732 -9.473 7.857 1.00 74.88 169 PRO A C 1
ATOM 1360 O O . PRO A 1 169 ? 16.726 -9.360 8.545 1.00 74.88 1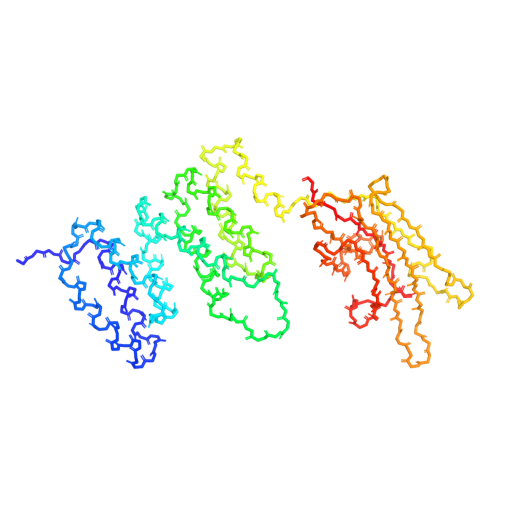69 PRO A O 1
ATOM 1363 N N . ALA A 1 170 ? 18.809 -8.701 8.035 1.00 76.38 170 ALA A N 1
ATOM 1364 C CA . ALA A 1 170 ? 18.898 -7.606 8.998 1.00 76.38 170 ALA A CA 1
ATOM 1365 C C . ALA A 1 170 ? 18.622 -6.231 8.355 1.00 76.38 170 ALA A C 1
ATOM 1367 O O . ALA A 1 170 ? 18.931 -5.196 8.946 1.00 76.38 170 ALA A O 1
ATOM 1368 N N . SER A 1 171 ? 18.117 -6.195 7.117 1.00 70.50 171 SER A N 1
ATOM 1369 C CA . SER A 1 171 ? 17.901 -4.948 6.388 1.00 70.50 171 SER A CA 1
ATOM 1370 C C . SER A 1 171 ? 16.768 -4.128 7.004 1.00 70.50 171 SER A C 1
ATOM 1372 O O . SER A 1 171 ? 15.649 -4.627 7.075 1.00 70.50 171 SER A O 1
ATOM 1374 N N . PRO A 1 172 ? 16.976 -2.830 7.295 1.00 65.88 172 PRO A N 1
ATOM 1375 C CA . PRO A 1 172 ? 15.910 -1.928 7.738 1.00 65.88 172 PRO A CA 1
ATOM 1376 C C . PRO A 1 172 ? 14.864 -1.651 6.642 1.00 65.88 172 PRO A C 1
ATOM 1378 O O . PRO A 1 172 ? 13.903 -0.927 6.866 1.00 65.88 172 PRO A O 1
ATOM 1381 N N . ILE A 1 173 ? 15.014 -2.212 5.436 1.00 64.00 173 ILE A N 1
ATOM 1382 C CA . ILE A 1 173 ? 13.970 -2.174 4.401 1.00 64.00 173 ILE A CA 1
ATOM 1383 C C . ILE A 1 173 ? 12.745 -2.996 4.835 1.00 64.00 173 ILE A C 1
ATOM 1385 O O . ILE A 1 173 ? 11.628 -2.633 4.468 1.00 64.00 173 ILE A O 1
ATOM 1389 N N . SER A 1 174 ? 12.908 -4.032 5.677 1.00 57.12 174 SER A N 1
ATOM 1390 C CA . SER A 1 174 ? 11.754 -4.651 6.348 1.00 57.12 174 SER A CA 1
ATOM 1391 C C . SER A 1 174 ? 10.969 -3.608 7.138 1.00 57.12 174 SER A C 1
ATOM 1393 O O . SER A 1 174 ? 9.745 -3.636 7.132 1.00 57.12 174 SER A O 1
ATOM 1395 N N . ASP A 1 175 ? 11.658 -2.626 7.726 1.00 57.62 175 ASP A N 1
ATOM 1396 C CA . ASP A 1 175 ? 11.030 -1.529 8.452 1.00 57.62 175 ASP A CA 1
ATOM 1397 C C . ASP A 1 175 ? 10.351 -0.520 7.529 1.00 57.62 175 ASP A C 1
ATOM 1399 O O . ASP A 1 175 ? 9.477 0.183 7.997 1.00 57.62 175 ASP A O 1
ATOM 1403 N N . ILE A 1 176 ? 10.663 -0.439 6.231 1.00 60.12 176 ILE A N 1
ATOM 1404 C CA . ILE A 1 176 ? 9.897 0.402 5.288 1.00 60.12 176 ILE A CA 1
ATOM 1405 C C . ILE A 1 176 ? 8.509 -0.208 5.059 1.00 60.12 176 ILE A C 1
ATOM 1407 O O . ILE A 1 176 ? 7.508 0.504 5.108 1.00 60.12 176 ILE A O 1
ATOM 1411 N N . PHE A 1 177 ? 8.436 -1.532 4.899 1.00 54.38 177 PHE A N 1
ATOM 1412 C CA . PHE A 1 177 ? 7.161 -2.250 4.818 1.00 54.38 177 PHE A CA 1
ATOM 1413 C C . PHE A 1 177 ? 6.441 -2.314 6.167 1.00 54.38 177 PHE A C 1
ATOM 1415 O O . PHE A 1 177 ? 5.221 -2.201 6.211 1.00 54.38 177 PHE A O 1
ATOM 1422 N N . ASN A 1 178 ? 7.182 -2.427 7.272 1.00 52.53 178 ASN A N 1
ATOM 1423 C CA . ASN A 1 178 ? 6.595 -2.400 8.611 1.00 52.53 178 ASN A CA 1
ATOM 1424 C C . ASN A 1 178 ? 6.218 -0.975 9.055 1.00 52.53 178 ASN A C 1
ATOM 1426 O O . ASN A 1 178 ? 5.308 -0.837 9.856 1.00 52.53 178 ASN A O 1
ATOM 1430 N N . ARG A 1 179 ? 6.838 0.093 8.535 1.00 50.12 179 ARG A N 1
ATOM 1431 C CA . ARG A 1 179 ? 6.416 1.490 8.775 1.00 50.12 179 ARG A CA 1
ATOM 1432 C C . ARG A 1 179 ? 5.076 1.794 8.119 1.00 50.12 179 ARG A C 1
ATOM 1434 O O . ARG A 1 179 ? 4.352 2.636 8.629 1.00 50.12 179 ARG A O 1
ATOM 1441 N N . ALA A 1 180 ? 4.727 1.076 7.052 1.00 48.44 180 ALA A N 1
ATOM 1442 C CA . ALA A 1 180 ? 3.376 1.089 6.505 1.00 48.44 180 ALA A CA 1
ATOM 1443 C C . ALA A 1 180 ? 2.377 0.259 7.342 1.00 48.44 180 ALA A C 1
ATOM 1445 O O . ALA A 1 180 ? 1.180 0.382 7.128 1.00 48.44 180 ALA A O 1
ATOM 1446 N N . ALA A 1 181 ? 2.819 -0.577 8.295 1.00 50.72 181 ALA A N 1
ATOM 1447 C CA . ALA A 1 181 ? 1.911 -1.451 9.047 1.00 50.72 181 ALA A CA 1
ATOM 1448 C C . ALA A 1 181 ? 2.479 -1.990 10.377 1.00 50.72 181 ALA A C 1
ATOM 1450 O O . ALA A 1 181 ? 2.462 -3.194 10.640 1.00 50.72 181 ALA A O 1
ATOM 1451 N N . LYS A 1 182 ? 2.937 -1.115 11.274 1.00 60.00 182 LYS A N 1
ATOM 1452 C CA . LYS A 1 182 ? 3.015 -1.452 12.698 1.00 60.00 182 LYS A CA 1
ATOM 1453 C C . LYS A 1 182 ? 2.443 -0.308 13.501 1.00 60.00 182 LYS A C 1
ATOM 1455 O O . LYS A 1 182 ? 3.151 0.456 14.144 1.00 60.00 182 LYS A O 1
ATOM 1460 N N . LEU A 1 183 ? 1.125 -0.202 13.422 1.00 69.88 183 LEU A N 1
ATOM 1461 C CA . LEU A 1 183 ? 0.374 0.580 14.379 1.00 69.88 183 LEU A CA 1
ATOM 1462 C C . LEU A 1 183 ? 0.594 -0.046 15.756 1.00 69.88 183 LEU A C 1
ATOM 1464 O O . LEU A 1 183 ? 0.303 -1.224 15.978 1.00 69.88 183 LEU A O 1
ATOM 1468 N N . ILE A 1 184 ? 1.165 0.732 16.665 1.00 79.75 184 ILE A N 1
ATOM 1469 C CA . ILE A 1 184 ? 1.114 0.420 18.082 1.00 79.75 184 ILE A CA 1
ATOM 1470 C C . ILE A 1 184 ? -0.239 0.913 18.549 1.00 79.75 184 ILE A C 1
ATOM 1472 O O . ILE A 1 184 ? -0.546 2.098 18.443 1.00 79.75 184 ILE A O 1
ATOM 1476 N N . PHE A 1 185 ? -1.040 -0.016 19.048 1.00 85.38 185 PHE A N 1
ATOM 1477 C CA . PHE A 1 185 ? -2.293 0.287 19.707 1.00 85.38 185 PHE A CA 1
ATOM 1478 C C . PHE A 1 185 ? -2.059 0.385 21.211 1.00 85.38 185 PHE A C 1
ATOM 1480 O O . PHE A 1 185 ? -1.330 -0.426 21.787 1.00 85.38 185 PHE A O 1
ATOM 1487 N N . ASP A 1 186 ? -2.663 1.388 21.836 1.00 91.00 186 ASP A N 1
ATOM 1488 C CA . ASP A 1 186 ? -2.697 1.493 23.293 1.00 91.00 186 ASP A CA 1
ATOM 1489 C C . ASP A 1 186 ? -3.818 0.592 23.869 1.00 91.00 186 ASP A C 1
ATOM 1491 O O . ASP A 1 186 ? -4.374 -0.280 23.199 1.00 91.00 186 ASP A O 1
ATOM 1495 N N . SER A 1 187 ? -4.142 0.761 25.146 1.00 91.31 187 SER A N 1
ATOM 1496 C CA . SER A 1 187 ? -5.233 0.081 25.825 1.00 91.31 187 SER A CA 1
ATOM 1497 C C . SER A 1 187 ? -6.579 0.312 25.135 1.00 91.31 187 SER A C 1
ATOM 1499 O O . SER A 1 187 ? -6.956 1.433 24.806 1.00 91.31 187 SER A O 1
ATOM 1501 N N . VAL A 1 188 ? -7.345 -0.768 24.985 1.00 96.69 188 VAL A N 1
ATOM 1502 C CA . VAL A 1 188 ? -8.728 -0.718 24.503 1.00 96.69 188 VAL A CA 1
ATOM 1503 C C . VAL A 1 188 ? -9.605 -0.000 25.528 1.00 96.69 188 VAL A C 1
ATOM 1505 O O . VAL A 1 188 ? -9.617 -0.362 26.708 1.00 96.69 188 VAL A O 1
ATOM 1508 N N . TRP A 1 189 ? -10.391 0.974 25.075 1.00 98.25 189 TRP A N 1
ATOM 1509 C CA . TRP A 1 189 ? -11.348 1.696 25.907 1.00 98.25 189 TRP A CA 1
ATOM 1510 C C . TRP A 1 189 ? -12.779 1.284 25.576 1.00 98.25 189 TRP A C 1
ATOM 1512 O O . TRP A 1 189 ? -13.217 1.417 24.442 1.00 98.25 189 TRP A O 1
ATOM 1522 N N . ILE A 1 190 ? -13.529 0.814 26.572 1.00 98.00 190 ILE A N 1
ATOM 1523 C CA . ILE A 1 190 ? -14.966 0.546 26.447 1.00 98.00 190 ILE A CA 1
ATOM 1524 C C . ILE A 1 190 ? -15.703 1.723 27.097 1.00 98.00 190 ILE A C 1
ATOM 1526 O O . ILE A 1 190 ? -15.670 1.823 28.329 1.00 98.00 190 ILE A O 1
ATOM 1530 N N . PRO A 1 191 ? -16.341 2.625 26.325 1.00 96.50 191 PRO A N 1
ATOM 1531 C CA . PRO A 1 191 ? -17.199 3.649 26.904 1.00 96.50 191 PRO A CA 1
ATOM 1532 C C . PRO A 1 191 ? -18.296 3.014 27.763 1.00 96.50 191 PRO A C 1
ATOM 1534 O O . PRO A 1 191 ? -18.843 1.957 27.436 1.00 96.50 191 PRO A O 1
ATOM 1537 N N . GLN A 1 192 ? -18.622 3.654 28.880 1.00 95.38 192 GLN A N 1
ATOM 1538 C CA . GLN A 1 192 ? -19.683 3.214 29.771 1.00 95.38 192 GLN A CA 1
ATOM 1539 C C . GLN A 1 192 ? -20.999 3.134 28.991 1.00 95.38 192 GLN A C 1
ATOM 1541 O O . GLN A 1 192 ? -21.439 4.126 28.416 1.00 95.38 192 GLN A O 1
ATOM 1546 N N . GLY A 1 193 ? -21.603 1.943 28.974 1.00 93.69 193 GLY A N 1
ATOM 1547 C CA . GLY A 1 193 ? -22.857 1.665 28.275 1.00 93.69 193 GLY A CA 1
ATOM 1548 C C . GLY A 1 193 ? -22.730 1.316 26.787 1.00 93.69 193 GLY A C 1
ATOM 1549 O O . GLY A 1 193 ? -23.755 1.135 26.137 1.00 93.69 193 GLY A O 1
ATOM 1550 N N . ALA A 1 194 ? -21.517 1.199 26.231 1.00 95.00 194 ALA A N 1
ATOM 1551 C CA . ALA A 1 194 ? -21.327 0.800 24.834 1.00 95.00 194 ALA A CA 1
ATOM 1552 C C . ALA A 1 194 ? -21.970 -0.576 24.557 1.00 95.00 194 ALA A C 1
ATOM 1554 O O . ALA A 1 194 ? -21.603 -1.586 25.168 1.00 95.00 194 ALA A O 1
ATOM 1555 N N . GLY A 1 195 ? -22.952 -0.614 23.650 1.00 91.94 195 GLY A N 1
ATOM 1556 C CA . GLY A 1 195 ? -23.749 -1.812 23.362 1.00 91.94 195 GLY A CA 1
ATOM 1557 C C . GLY A 1 195 ? -24.751 -2.204 24.448 1.00 91.94 195 GLY A C 1
ATOM 1558 O O . GLY A 1 195 ? -25.134 -3.373 24.531 1.00 91.94 195 GLY A O 1
ATOM 1559 N N . GLN A 1 196 ? -25.136 -1.263 25.308 1.00 90.75 196 GLN A N 1
ATOM 1560 C CA . GLN A 1 196 ? -26.186 -1.432 26.307 1.00 90.75 196 GLN A CA 1
ATOM 1561 C C . GLN A 1 196 ? -27.323 -0.445 26.038 1.00 90.75 196 GLN A C 1
ATOM 1563 O O . GLN A 1 196 ? -27.118 0.634 25.485 1.00 90.75 196 GLN A O 1
ATOM 1568 N N . LEU A 1 197 ? -28.532 -0.818 26.459 1.00 83.50 197 LEU A N 1
ATOM 1569 C CA . LEU A 1 197 ? -29.701 0.046 26.355 1.00 83.50 197 LEU A CA 1
ATOM 1570 C C . LEU A 1 197 ? -29.569 1.171 27.392 1.00 83.50 197 LEU A C 1
ATOM 1572 O O . LEU A 1 197 ? -29.702 0.925 28.591 1.00 83.50 197 LEU A O 1
ATOM 1576 N N . LEU A 1 198 ? -29.248 2.376 26.926 1.00 81.38 198 LEU A N 1
ATOM 1577 C CA . LEU A 1 198 ? -29.098 3.571 27.755 1.00 81.38 198 LEU A CA 1
ATOM 1578 C C . LEU A 1 198 ? -30.339 4.447 27.655 1.00 81.38 198 LEU A C 1
ATOM 1580 O O . LEU A 1 198 ? -30.929 4.577 26.583 1.00 81.38 198 LEU A O 1
ATOM 1584 N N . THR A 1 199 ? -30.711 5.091 28.758 1.00 76.69 199 THR A N 1
ATOM 1585 C CA . THR A 1 199 ? -31.722 6.149 28.708 1.00 76.69 199 THR A CA 1
ATOM 1586 C C . THR A 1 199 ? -31.067 7.469 28.298 1.00 76.69 199 THR A C 1
ATOM 1588 O O . THR A 1 199 ? -29.867 7.668 28.476 1.00 76.69 199 THR A O 1
ATOM 1591 N N . ALA A 1 200 ? -31.848 8.425 27.787 1.00 66.50 200 ALA A N 1
ATOM 1592 C CA . ALA A 1 200 ? -31.328 9.742 27.401 1.00 66.50 200 ALA A CA 1
ATOM 1593 C C . ALA A 1 200 ? -30.616 10.501 28.546 1.00 66.50 200 ALA A C 1
ATOM 1595 O O . ALA A 1 200 ? -29.835 11.410 28.277 1.00 66.50 200 ALA A O 1
ATOM 1596 N N . ALA A 1 201 ? -30.863 10.134 29.810 1.00 67.44 201 ALA A N 1
ATOM 1597 C CA . ALA A 1 201 ? -30.193 10.708 30.977 1.00 67.44 201 ALA A CA 1
ATOM 1598 C C . ALA A 1 201 ? -28.769 10.159 31.201 1.00 67.44 201 ALA A C 1
ATOM 1600 O O . ALA A 1 201 ? -27.979 10.797 31.896 1.00 67.44 201 ALA A O 1
ATOM 1601 N N . ASP A 1 202 ? -28.431 9.014 30.602 1.00 73.12 202 ASP A N 1
ATOM 1602 C CA . ASP A 1 202 ? -27.154 8.321 30.804 1.00 73.12 202 ASP A CA 1
ATOM 1603 C C . ASP A 1 202 ? -26.077 8.736 29.778 1.00 73.12 202 ASP A C 1
ATOM 1605 O O . ASP A 1 202 ? -24.884 8.493 29.983 1.00 73.12 202 ASP A O 1
ATOM 1609 N N . ASN A 1 203 ? -26.470 9.419 28.695 1.00 74.69 203 ASN A N 1
ATOM 1610 C CA . ASN A 1 203 ? -25.593 9.820 27.587 1.00 74.69 203 ASN A CA 1
ATOM 1611 C C . ASN A 1 203 ? -24.798 11.099 27.892 1.00 74.69 203 ASN A C 1
ATOM 1613 O O . ASN A 1 203 ? -24.913 12.120 27.210 1.00 74.69 203 ASN A O 1
ATOM 1617 N N . SER A 1 204 ? -23.970 11.048 28.931 1.00 88.25 204 SER A N 1
ATOM 1618 C CA . SER A 1 204 ? -22.961 12.083 29.170 1.00 88.25 204 SER A CA 1
ATOM 1619 C C . SER A 1 204 ? -21.740 11.892 28.264 1.00 88.25 204 SER A C 1
ATOM 1621 O O . SER A 1 204 ? -21.399 10.773 27.878 1.00 88.25 204 SER A O 1
ATOM 1623 N N . LYS A 1 205 ? -21.070 12.999 27.921 1.00 95.44 205 LYS A N 1
ATOM 1624 C CA . LYS A 1 205 ? -19.779 12.980 27.223 1.00 95.44 205 LYS A CA 1
ATOM 1625 C C . LYS A 1 205 ? -18.757 12.226 28.069 1.00 95.44 205 LYS A C 1
ATOM 1627 O O . LYS A 1 205 ? -18.537 12.576 29.227 1.00 95.44 205 LYS A O 1
ATOM 1632 N N . GLN A 1 206 ? -18.110 11.234 27.472 1.00 96.69 206 GLN A N 1
ATOM 1633 C CA . GLN A 1 206 ? -17.056 10.453 28.114 1.00 96.69 206 GLN A CA 1
ATOM 1634 C C . GLN A 1 206 ? -15.722 10.751 27.444 1.00 96.69 206 GLN A C 1
ATOM 1636 O O . GLN A 1 206 ? -15.680 10.978 26.237 1.00 96.69 206 GLN A O 1
ATOM 1641 N N . GLU A 1 207 ? -14.632 10.753 28.209 1.00 98.12 207 GLU A N 1
ATOM 1642 C CA . GLU A 1 207 ? -13.301 11.103 27.708 1.00 98.12 207 GLU A CA 1
ATOM 1643 C C . GLU A 1 207 ? -12.248 10.094 28.173 1.00 98.12 207 GLU A C 1
ATOM 1645 O O . GLU A 1 207 ? -12.266 9.630 29.317 1.00 98.12 207 GLU A O 1
ATOM 1650 N N . LYS A 1 208 ? -11.288 9.791 27.297 1.00 98.00 208 LYS A N 1
ATOM 1651 C CA . LYS A 1 208 ? -10.138 8.937 27.592 1.00 98.00 208 LYS A CA 1
ATOM 1652 C C . LYS A 1 208 ? -8.879 9.490 26.941 1.00 98.00 208 LYS A C 1
ATOM 1654 O O . LYS A 1 208 ? -8.868 9.920 25.791 1.00 98.00 208 LYS A O 1
ATOM 1659 N N . SER A 1 209 ? -7.798 9.461 27.712 1.00 97.56 209 SER A N 1
ATOM 1660 C CA . SER A 1 209 ? -6.442 9.712 27.226 1.00 97.56 209 SER A CA 1
ATOM 1661 C C . SER A 1 209 ? -5.764 8.392 26.852 1.00 97.56 209 SER A C 1
ATOM 1663 O O . SER A 1 209 ? -5.833 7.439 27.634 1.00 97.56 209 SER A O 1
ATOM 1665 N N . PHE A 1 210 ? -5.098 8.381 25.700 1.00 96.06 210 PHE A N 1
ATOM 1666 C CA . PHE A 1 210 ? -4.255 7.310 25.169 1.00 96.06 210 PHE A CA 1
ATOM 1667 C C . PHE A 1 210 ? -2.808 7.812 25.023 1.00 96.06 210 PHE A C 1
ATOM 1669 O O . PHE A 1 210 ? -2.568 9.026 24.947 1.00 96.06 210 PHE A O 1
ATOM 1676 N N . PHE A 1 211 ? -1.851 6.887 24.985 1.00 93.62 211 PHE A N 1
ATOM 1677 C CA . PHE A 1 211 ? -0.412 7.113 24.848 1.00 93.62 211 PHE A CA 1
ATOM 1678 C C . PHE A 1 211 ? 0.083 8.175 25.833 1.00 93.62 211 PHE A C 1
ATOM 1680 O O . PHE A 1 211 ? 0.561 9.238 25.433 1.00 93.62 211 PHE A O 1
ATOM 1687 N N . ASP A 1 212 ? -0.149 7.944 27.127 1.00 93.38 212 ASP A N 1
ATOM 1688 C CA . ASP A 1 212 ? 0.208 8.865 28.215 1.00 93.38 212 ASP A CA 1
ATOM 1689 C C . ASP A 1 212 ? -0.336 10.299 28.029 1.00 93.38 212 ASP A C 1
ATOM 1691 O O . ASP A 1 212 ? 0.272 11.299 28.416 1.00 93.38 212 ASP A O 1
ATOM 1695 N N . GLY A 1 213 ? -1.524 10.418 27.424 1.00 92.69 213 GLY A N 1
ATOM 1696 C CA . GLY A 1 213 ? -2.179 11.705 27.178 1.00 92.69 213 GLY A CA 1
ATOM 1697 C C . GLY A 1 213 ? -1.642 12.464 25.970 1.00 92.69 213 GLY A C 1
ATOM 1698 O O . GLY A 1 213 ? -1.845 13.684 25.881 1.00 92.69 213 GLY A O 1
ATOM 1699 N N . THR A 1 214 ? -0.975 11.756 25.058 1.00 94.62 214 THR A N 1
ATOM 1700 C CA . THR A 1 214 ? -0.618 12.249 23.723 1.00 94.62 214 THR A CA 1
ATOM 1701 C C . THR A 1 214 ? -1.857 12.384 22.842 1.00 94.62 214 THR A C 1
ATOM 1703 O O . THR A 1 214 ? -1.970 13.366 22.108 1.00 94.62 214 THR A O 1
ATOM 1706 N N . VAL A 1 215 ? -2.804 11.447 22.959 1.00 96.00 215 VAL A N 1
ATOM 1707 C CA . VAL A 1 215 ? -4.087 11.480 22.248 1.00 96.00 215 VAL A CA 1
ATOM 1708 C C . VAL A 1 215 ? -5.226 11.513 23.261 1.00 96.00 215 VAL A C 1
ATOM 1710 O O . VAL A 1 215 ? -5.257 10.720 24.199 1.00 96.00 215 VAL A O 1
ATOM 1713 N N . LYS A 1 216 ? -6.177 12.426 23.084 1.00 98.06 216 LYS A N 1
ATOM 1714 C CA . LYS A 1 216 ? -7.421 12.488 23.853 1.00 98.06 216 LYS A CA 1
ATOM 1715 C C . LYS A 1 216 ? -8.588 12.223 22.925 1.00 98.06 216 LYS A C 1
ATOM 1717 O O . LYS A 1 216 ? -8.718 12.913 21.919 1.00 98.06 216 LYS A O 1
ATOM 1722 N N . ILE A 1 217 ? -9.426 11.263 23.289 1.00 98.19 217 ILE A N 1
ATOM 1723 C CA . ILE A 1 217 ? -10.676 10.971 22.596 1.00 98.19 217 ILE A CA 1
ATOM 1724 C C . ILE A 1 217 ? -11.830 11.274 23.540 1.00 98.19 217 ILE A C 1
ATOM 1726 O O . ILE A 1 217 ? -11.803 10.886 24.710 1.00 98.19 217 ILE A O 1
ATOM 1730 N N . ALA A 1 218 ? -12.847 11.944 23.020 1.00 98.06 218 ALA A N 1
ATOM 1731 C CA . ALA A 1 218 ? -14.144 12.068 23.647 1.00 98.06 218 ALA A CA 1
ATOM 1732 C C . ALA A 1 218 ? -15.201 11.375 22.794 1.00 98.06 218 ALA A C 1
ATOM 1734 O O . ALA A 1 218 ? -15.146 11.451 21.568 1.00 98.06 218 ALA A O 1
ATOM 1735 N N . CYS A 1 219 ? -16.179 10.743 23.432 1.00 97.12 219 CYS A N 1
ATOM 1736 C CA . CYS A 1 219 ? -17.304 10.146 22.731 1.00 97.12 219 CYS A CA 1
ATOM 1737 C C . CYS A 1 219 ? -18.638 10.434 23.422 1.00 97.12 219 CYS A C 1
ATOM 1739 O O . CYS A 1 219 ? -18.733 10.494 24.652 1.00 97.12 219 CYS A O 1
ATOM 1741 N N . ILE A 1 220 ? -19.674 10.561 22.602 1.00 95.62 220 ILE A N 1
ATOM 1742 C CA . ILE A 1 220 ? -21.089 10.503 22.973 1.00 95.62 220 ILE A CA 1
ATOM 1743 C C . ILE A 1 220 ? -21.719 9.498 22.015 1.00 95.62 220 ILE A C 1
ATOM 1745 O O . ILE A 1 220 ? -21.390 9.486 20.835 1.00 95.62 220 ILE A O 1
ATOM 1749 N N . PHE A 1 221 ? -22.635 8.664 22.477 1.00 94.75 221 PHE A N 1
ATOM 1750 C CA . PHE A 1 221 ? -23.414 7.809 21.589 1.00 94.75 221 PHE A CA 1
ATOM 1751 C C . PHE A 1 221 ? -24.864 7.805 22.042 1.00 94.75 221 PHE A C 1
ATOM 1753 O O . PHE A 1 221 ? -25.160 8.137 23.188 1.00 94.75 221 PHE A O 1
ATOM 1760 N N . SER A 1 222 ? -25.773 7.492 21.127 1.00 91.88 222 SER A N 1
ATOM 1761 C CA . SER A 1 222 ? -27.204 7.456 21.414 1.00 91.88 222 SER A CA 1
ATOM 1762 C C . SER A 1 222 ? -27.881 6.342 20.638 1.00 91.88 222 SER A C 1
ATOM 1764 O O . SER A 1 222 ? -27.476 5.992 19.528 1.00 91.88 222 SER A O 1
ATOM 1766 N N . GLU A 1 223 ? -28.966 5.828 21.211 1.00 93.12 223 GLU A N 1
ATOM 1767 C CA . GLU A 1 223 ? -29.915 4.999 20.486 1.00 93.12 223 GLU A CA 1
ATOM 1768 C C . GLU A 1 223 ? -30.699 5.810 19.449 1.00 93.12 223 GLU A C 1
ATOM 1770 O O . GLU A 1 223 ? -30.716 7.047 19.456 1.00 93.12 223 GLU A O 1
ATOM 1775 N N . LYS A 1 224 ? -31.372 5.085 18.553 1.00 91.69 224 LYS A N 1
ATOM 1776 C CA . LYS A 1 224 ? -32.300 5.668 17.590 1.00 91.69 224 LYS A CA 1
ATOM 1777 C C . LYS A 1 224 ? -33.450 6.342 18.340 1.00 91.69 224 LYS A C 1
ATOM 1779 O O . LYS A 1 224 ? -34.175 5.676 19.073 1.00 91.69 224 LYS A O 1
ATOM 1784 N N . SER A 1 225 ? -33.681 7.623 18.068 1.00 90.75 225 SER A N 1
ATOM 1785 C CA . SER A 1 225 ? -34.788 8.386 18.650 1.00 90.75 225 SER A CA 1
ATOM 1786 C C . SER A 1 225 ? -35.599 9.067 17.551 1.00 90.75 225 SER A C 1
ATOM 1788 O O . SER A 1 225 ? -35.095 9.909 16.808 1.00 90.75 225 SER A O 1
ATOM 1790 N N . GLY A 1 226 ? -36.866 8.666 17.408 1.00 90.62 226 GLY A N 1
ATOM 1791 C CA . GLY A 1 226 ? -37.740 9.147 16.339 1.00 90.62 226 GLY A CA 1
ATOM 1792 C C . GLY A 1 226 ? -37.158 8.876 14.946 1.00 90.62 226 GLY A C 1
ATOM 1793 O O . GLY A 1 226 ? -36.951 7.723 14.556 1.00 90.62 226 GLY A O 1
ATOM 1794 N N . SER A 1 227 ? -36.912 9.949 14.193 1.00 92.44 227 SER A N 1
ATOM 1795 C CA . SER A 1 227 ? -36.289 9.910 12.864 1.00 92.44 227 SER A CA 1
ATOM 1796 C C . SER A 1 227 ? -34.759 9.914 12.893 1.00 92.44 227 SER A C 1
ATOM 1798 O O . SER A 1 227 ? -34.147 9.668 11.857 1.00 92.44 227 SER A O 1
ATOM 1800 N N . THR A 1 228 ? -34.134 10.189 14.039 1.00 90.00 228 THR A N 1
ATOM 1801 C CA . THR A 1 228 ? -32.675 10.259 14.158 1.00 90.00 228 THR A CA 1
ATOM 1802 C C . THR A 1 228 ? -32.112 8.848 14.336 1.00 90.00 228 THR A C 1
ATOM 1804 O O . THR A 1 228 ? -32.501 8.169 15.293 1.00 90.00 228 THR A O 1
ATOM 1807 N N . PRO A 1 229 ? -31.235 8.365 13.434 1.00 92.25 229 PRO A N 1
ATOM 1808 C CA . PRO A 1 229 ? -30.601 7.060 13.592 1.00 92.25 229 PRO A CA 1
ATOM 1809 C C . PRO A 1 229 ? -29.721 7.029 14.849 1.00 92.25 229 PRO A C 1
ATOM 1811 O O . PRO A 1 229 ? -29.291 8.069 15.343 1.00 92.25 229 PRO A O 1
ATOM 1814 N N . ALA A 1 230 ? -29.444 5.826 15.357 1.00 93.75 230 ALA A N 1
ATOM 1815 C CA . ALA A 1 230 ? -28.417 5.653 16.381 1.00 93.75 230 ALA A CA 1
ATOM 1816 C C . ALA A 1 230 ? -27.070 6.162 15.841 1.00 93.75 230 ALA A C 1
ATOM 1818 O O . ALA A 1 230 ? -26.813 6.034 14.640 1.00 93.75 230 ALA A O 1
ATOM 1819 N N . TYR A 1 231 ? -26.237 6.748 16.698 1.00 95.25 231 TYR A N 1
ATOM 1820 C CA . TYR A 1 231 ? -24.982 7.367 16.271 1.00 95.25 231 TYR A CA 1
ATOM 1821 C C . TYR A 1 231 ? -23.899 7.307 17.352 1.00 95.25 231 TYR A C 1
ATOM 1823 O O . TYR A 1 231 ? -24.199 7.145 18.538 1.00 95.25 231 TYR A O 1
ATOM 1831 N N . ILE A 1 232 ? -22.650 7.486 16.926 1.00 97.06 232 ILE A N 1
ATOM 1832 C CA . ILE A 1 232 ? -21.495 7.807 17.767 1.00 97.06 232 ILE A CA 1
ATOM 1833 C C . ILE A 1 232 ? -20.969 9.170 17.314 1.00 97.06 232 ILE A C 1
ATOM 1835 O O . ILE A 1 232 ? -20.565 9.328 16.170 1.00 97.06 232 ILE A O 1
ATOM 1839 N N . TRP A 1 233 ? -20.961 10.155 18.204 1.00 97.38 233 TRP A N 1
ATOM 1840 C CA . TRP A 1 233 ? -20.197 11.386 18.035 1.00 97.38 233 TRP A CA 1
ATOM 1841 C C . TRP A 1 233 ? -18.839 11.219 18.708 1.00 97.38 233 TRP A C 1
ATOM 1843 O O . TRP A 1 233 ? -18.758 10.817 19.873 1.00 97.38 233 TRP A O 1
ATOM 1853 N N . LEU A 1 234 ? -17.779 11.518 17.971 1.00 98.06 234 LEU A N 1
ATOM 1854 C CA . LEU A 1 234 ? -16.397 11.362 18.386 1.00 98.06 234 LEU A CA 1
ATOM 1855 C C . LEU A 1 234 ? -15.681 12.704 18.243 1.00 98.06 234 LEU A C 1
ATOM 1857 O O . LEU A 1 234 ? -15.834 13.378 17.233 1.00 98.06 234 LEU A O 1
ATOM 1861 N N . SER A 1 235 ? -14.860 13.070 19.220 1.00 98.12 235 SER A N 1
ATOM 1862 C CA . SER A 1 235 ? -13.919 14.187 19.114 1.00 98.12 235 SER A CA 1
ATOM 1863 C C . SER A 1 235 ? -12.526 13.713 19.500 1.00 98.12 235 SER A C 1
ATOM 1865 O O . SER A 1 235 ? -12.373 12.915 20.428 1.00 98.12 235 SER A O 1
ATOM 1867 N N . TRP A 1 236 ? -11.508 14.186 18.788 1.00 98.12 236 TRP A N 1
ATOM 1868 C CA . TRP A 1 236 ? -10.118 13.813 19.023 1.00 98.12 236 TRP A CA 1
ATOM 1869 C C . TRP A 1 236 ? -9.211 15.036 19.128 1.00 98.12 236 TRP A C 1
ATOM 1871 O O . TRP A 1 236 ? -9.420 16.064 18.485 1.00 98.12 236 TRP A O 1
ATOM 1881 N N . ASN A 1 237 ? -8.165 14.905 19.942 1.00 97.62 237 ASN A N 1
ATOM 1882 C CA . ASN A 1 237 ? -7.061 15.851 20.025 1.00 97.62 237 ASN A CA 1
ATOM 1883 C C . ASN A 1 237 ? -5.740 15.088 20.208 1.00 97.62 237 ASN A C 1
ATOM 1885 O O . ASN A 1 237 ? -5.532 14.411 21.213 1.00 97.62 237 ASN A O 1
ATOM 1889 N N . ALA A 1 238 ? -4.853 15.208 19.228 1.00 94.25 238 ALA A N 1
ATOM 1890 C CA . ALA A 1 238 ? -3.574 14.517 19.104 1.00 94.25 238 ALA A CA 1
ATOM 1891 C C . ALA A 1 238 ? -2.433 15.498 18.781 1.00 94.25 238 ALA A C 1
ATOM 1893 O O . ALA A 1 238 ? -1.439 15.129 18.151 1.00 94.25 238 ALA A O 1
ATOM 1894 N N . VAL A 1 239 ? -2.558 16.760 19.212 1.00 88.75 239 VAL A N 1
ATOM 1895 C CA . VAL A 1 239 ? -1.611 17.854 18.902 1.00 88.75 239 VAL A CA 1
ATOM 1896 C C . VAL A 1 239 ? -0.189 17.567 19.410 1.00 88.75 239 VAL A C 1
ATOM 1898 O O . VAL A 1 239 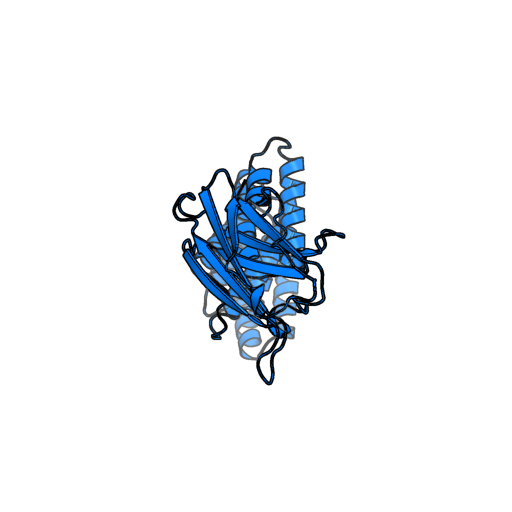? 0.778 18.138 18.921 1.00 88.75 239 VAL A O 1
ATOM 1901 N N . LYS A 1 240 ? -0.039 16.645 20.368 1.00 86.00 240 LYS A N 1
ATOM 1902 C CA . LYS A 1 240 ? 1.261 16.225 20.914 1.00 86.00 240 LYS A CA 1
ATOM 1903 C C . LYS A 1 240 ? 1.978 15.144 20.095 1.00 86.00 240 LYS A C 1
ATOM 1905 O O . LYS A 1 240 ? 3.104 14.793 20.432 1.00 86.00 240 LYS A O 1
ATOM 1910 N N . THR A 1 241 ? 1.339 14.578 19.072 1.00 85.31 241 THR A N 1
ATOM 1911 C CA . THR A 1 241 ? 1.977 13.569 18.208 1.00 85.31 241 THR A CA 1
ATOM 1912 C C . THR A 1 241 ? 2.997 14.218 17.257 1.00 85.31 241 THR A C 1
ATOM 1914 O O . THR A 1 241 ? 2.812 15.376 16.881 1.00 85.31 241 THR A O 1
ATOM 1917 N N . PRO A 1 242 ? 4.056 13.502 16.828 1.00 81.25 242 PRO A N 1
ATOM 1918 C CA . PRO A 1 242 ? 5.020 14.025 15.859 1.00 81.25 242 PRO A CA 1
ATOM 1919 C C . PRO A 1 242 ? 4.382 14.504 14.542 1.00 81.25 242 PRO A C 1
ATOM 1921 O O . PRO A 1 242 ? 3.324 14.016 14.114 1.00 81.25 242 PRO A O 1
ATOM 1924 N N . GLU A 1 243 ? 5.061 15.431 13.861 1.00 70.81 243 GLU A N 1
ATOM 1925 C CA . GLU A 1 243 ? 4.721 15.824 12.490 1.00 70.81 243 GLU A CA 1
ATOM 1926 C C . GLU A 1 243 ? 4.782 14.588 11.575 1.00 70.81 243 GLU A C 1
ATOM 1928 O O . GLU A 1 243 ? 5.747 13.826 11.614 1.00 70.81 243 GLU A O 1
ATOM 1933 N N . ASN A 1 244 ? 3.737 14.376 10.767 1.00 70.38 244 ASN A N 1
ATOM 1934 C CA . ASN A 1 244 ? 3.527 13.195 9.905 1.00 70.38 244 ASN A CA 1
ATOM 1935 C C . ASN A 1 244 ? 3.142 11.883 10.614 1.00 70.38 244 ASN A C 1
ATOM 1937 O O . ASN A 1 244 ? 3.162 10.820 10.001 1.00 70.38 244 ASN A O 1
ATOM 1941 N N . CYS A 1 245 ? 2.792 11.933 11.899 1.00 75.75 245 CYS A N 1
ATOM 1942 C CA . CYS A 1 245 ? 2.218 10.786 12.600 1.00 75.75 245 CYS A CA 1
ATOM 1943 C C . CYS A 1 245 ? 0.740 10.599 12.203 1.00 75.75 245 CYS A C 1
ATOM 1945 O O . CYS A 1 245 ? -0.087 11.465 12.501 1.00 75.75 245 CYS A O 1
ATOM 1947 N N . GLU A 1 246 ? 0.408 9.493 11.537 1.00 82.62 246 GLU A N 1
ATOM 1948 C CA . GLU A 1 246 ? -0.971 9.183 11.149 1.00 82.62 246 GLU A CA 1
ATOM 1949 C C . GLU A 1 246 ? -1.754 8.586 12.322 1.00 82.62 246 GLU A C 1
ATOM 1951 O O . GLU A 1 246 ? -1.312 7.625 12.946 1.00 82.62 246 GLU A O 1
ATOM 1956 N N . LEU A 1 247 ? -2.911 9.166 12.639 1.00 88.69 247 LEU A N 1
ATOM 1957 C CA . LEU A 1 247 ? -3.784 8.674 13.702 1.00 88.69 247 LEU A CA 1
ATOM 1958 C C . LEU A 1 247 ? -4.823 7.706 13.126 1.00 88.69 247 LEU A C 1
ATOM 1960 O O . LEU A 1 247 ? -5.567 8.071 12.211 1.00 88.69 247 LEU A O 1
ATOM 1964 N N . LEU A 1 248 ? -4.904 6.507 13.705 1.00 91.06 248 LEU A N 1
ATOM 1965 C CA . LEU A 1 248 ? -5.962 5.540 13.426 1.00 91.06 248 LEU A CA 1
ATOM 1966 C C . LEU A 1 248 ? -6.872 5.386 14.642 1.00 91.06 248 LEU A C 1
ATOM 1968 O O . LEU A 1 248 ? -6.391 5.191 15.762 1.00 91.06 248 LEU A O 1
ATOM 1972 N N . ILE A 1 249 ? -8.183 5.406 14.418 1.00 95.19 249 ILE A N 1
ATOM 1973 C CA . ILE A 1 249 ? -9.170 5.037 15.433 1.00 95.19 249 ILE A CA 1
ATOM 1974 C C . ILE A 1 249 ? -9.989 3.866 14.904 1.00 95.19 249 ILE A C 1
ATOM 1976 O O . ILE A 1 249 ? -10.558 3.941 13.822 1.00 95.19 249 ILE A O 1
ATOM 1980 N N . GLN A 1 250 ? -10.074 2.791 15.678 1.00 95.88 250 GLN A N 1
ATOM 1981 C CA . GLN A 1 250 ? -10.907 1.637 15.365 1.00 95.88 250 GLN A CA 1
ATOM 1982 C C . GLN A 1 250 ? -12.030 1.513 16.386 1.00 95.88 250 GLN A C 1
ATOM 1984 O O . GLN A 1 250 ? -11.801 1.596 17.597 1.00 95.88 250 GLN A O 1
ATOM 1989 N N . PHE A 1 251 ? -13.230 1.229 15.895 1.00 97.62 251 PHE A N 1
ATOM 1990 C CA . PHE A 1 251 ? -14.272 0.615 16.697 1.00 97.62 251 PHE A CA 1
ATOM 1991 C C . PHE A 1 251 ? -14.148 -0.893 16.546 1.00 97.62 251 PHE A C 1
ATOM 1993 O O . PHE A 1 251 ? -14.218 -1.426 15.440 1.00 97.62 251 PHE A O 1
ATOM 2000 N N . ILE A 1 252 ? -13.958 -1.586 17.660 1.00 97.12 252 ILE A N 1
ATOM 2001 C CA . ILE A 1 252 ? -13.837 -3.045 17.697 1.00 97.12 252 ILE A CA 1
ATOM 2002 C C . ILE A 1 252 ? -14.953 -3.635 18.545 1.00 97.12 252 ILE A C 1
ATOM 2004 O O . ILE A 1 252 ? -15.420 -2.995 19.487 1.00 97.12 252 ILE A O 1
ATOM 2008 N N . ASN A 1 253 ? -15.348 -4.873 18.279 1.00 97.44 253 ASN A N 1
ATOM 2009 C CA . ASN A 1 253 ? -16.198 -5.624 19.186 1.00 97.44 253 ASN A CA 1
ATOM 2010 C C . ASN A 1 253 ? -15.435 -5.852 20.499 1.00 97.44 253 ASN A C 1
ATOM 2012 O O . ASN A 1 253 ? -14.317 -6.374 20.504 1.00 97.44 253 ASN A O 1
ATOM 2016 N N . SER A 1 254 ? -16.010 -5.441 21.629 1.00 96.25 254 SER A N 1
ATOM 2017 C CA . SER A 1 254 ? -15.280 -5.465 22.900 1.00 96.25 254 SER A CA 1
ATOM 2018 C C . SER A 1 254 ? -14.998 -6.882 23.410 1.00 96.25 254 SER A C 1
ATOM 2020 O O . SER A 1 254 ? -14.000 -7.068 24.116 1.00 96.25 254 SER A O 1
ATOM 2022 N N . ASP A 1 255 ? -15.802 -7.866 23.004 1.00 94.88 255 ASP A N 1
ATOM 2023 C CA . ASP A 1 255 ? -15.673 -9.269 23.395 1.00 94.88 255 ASP A CA 1
ATOM 2024 C C . ASP A 1 255 ? -14.801 -10.052 22.393 1.00 94.88 255 ASP A C 1
ATOM 2026 O O . ASP A 1 255 ? -13.845 -10.712 22.805 1.00 94.88 255 ASP A O 1
ATOM 2030 N N . THR A 1 256 ? -15.077 -9.952 21.084 1.00 95.25 256 THR A N 1
ATOM 2031 C CA . THR A 1 256 ? -14.372 -10.735 20.039 1.00 95.25 256 THR A CA 1
ATOM 2032 C C . THR A 1 256 ? -13.097 -10.076 19.520 1.00 95.25 256 THR A C 1
ATOM 2034 O O . THR A 1 256 ? -12.257 -10.755 18.934 1.00 95.25 256 THR A O 1
ATOM 2037 N N . LYS A 1 257 ? -12.929 -8.768 19.755 1.00 92.94 257 LYS A N 1
ATOM 2038 C CA . LYS A 1 257 ? -11.852 -7.923 19.207 1.00 92.94 257 LYS A CA 1
ATOM 2039 C C . LYS A 1 257 ? -11.865 -7.769 17.682 1.00 92.94 257 LYS A C 1
ATOM 2041 O O . LYS A 1 257 ? -10.919 -7.218 17.131 1.00 92.94 257 LYS A O 1
ATOM 2046 N N . GLU A 1 258 ? -12.925 -8.205 17.005 1.00 90.62 258 GLU A N 1
ATOM 2047 C CA . GLU A 1 258 ? -13.109 -7.969 15.569 1.00 90.62 258 GLU A CA 1
ATOM 2048 C C . GLU A 1 258 ? -13.289 -6.474 15.288 1.00 90.62 258 GLU A C 1
ATOM 2050 O O . GLU A 1 258 ? -13.968 -5.779 16.045 1.00 90.62 258 GLU A O 1
ATOM 2055 N N . VAL A 1 259 ? -12.698 -5.975 14.202 1.00 89.81 259 VAL A N 1
ATOM 2056 C CA . VAL A 1 259 ? -12.883 -4.586 13.764 1.00 89.81 259 VAL A CA 1
ATOM 2057 C C . VAL A 1 259 ? -14.286 -4.428 13.187 1.00 89.81 259 VAL A C 1
ATOM 2059 O O . VAL A 1 259 ? -14.680 -5.169 12.291 1.00 89.81 259 VAL A O 1
ATOM 2062 N N . LEU A 1 260 ? -15.040 -3.474 13.731 1.00 89.88 260 LEU A N 1
ATOM 2063 C CA . LEU A 1 260 ? -16.391 -3.126 13.293 1.00 89.88 260 LEU A CA 1
ATOM 2064 C C . LEU A 1 260 ? -16.377 -1.929 12.339 1.00 89.88 260 LEU A C 1
ATOM 2066 O O . LEU A 1 260 ? -17.141 -1.908 11.382 1.00 89.88 260 LEU A O 1
ATOM 2070 N N . PHE A 1 261 ? -15.518 -0.944 12.609 1.00 91.56 261 PHE A N 1
ATOM 2071 C CA . PHE A 1 261 ? -15.342 0.255 11.791 1.00 91.56 261 PHE A CA 1
ATOM 2072 C C . PHE A 1 261 ? -13.950 0.846 12.023 1.00 91.56 261 PHE A C 1
ATOM 2074 O O . PHE A 1 261 ? -13.412 0.756 13.130 1.00 91.56 261 PHE A O 1
ATOM 2081 N N . GLU A 1 262 ? -13.381 1.481 11.005 1.00 89.81 262 GLU A N 1
ATOM 2082 C CA . GLU A 1 262 ? -12.053 2.087 11.056 1.00 89.81 262 GLU A CA 1
ATOM 2083 C C . GLU A 1 262 ? -12.086 3.520 10.515 1.00 89.81 262 GLU A C 1
ATOM 2085 O O . GLU A 1 262 ? -12.724 3.803 9.505 1.00 89.81 262 GLU A O 1
ATOM 2090 N N . LEU A 1 263 ? -11.401 4.426 11.213 1.00 88.75 263 LEU A N 1
ATOM 2091 C CA . LEU A 1 263 ? -11.320 5.846 10.895 1.00 88.75 263 LEU A CA 1
ATOM 2092 C C . LEU A 1 263 ? -9.856 6.275 10.736 1.00 88.75 263 LEU A C 1
ATOM 2094 O O . LEU A 1 263 ? -9.131 6.477 11.718 1.00 88.75 263 LEU A O 1
ATOM 2098 N N . CYS A 1 264 ? -9.443 6.456 9.481 1.00 85.69 264 CYS A N 1
ATOM 2099 C CA . CYS A 1 264 ? -8.105 6.900 9.088 1.00 85.69 264 CYS A CA 1
ATOM 2100 C C . CYS A 1 264 ? -8.005 8.435 9.069 1.00 85.69 264 CYS A C 1
ATOM 2102 O O . CYS A 1 264 ? -8.180 9.092 8.036 1.00 85.69 264 CYS A O 1
ATOM 2104 N N . LEU A 1 265 ? -7.670 9.031 10.216 1.00 82.06 265 LEU A N 1
ATOM 2105 C CA . LEU A 1 265 ? -7.575 10.490 10.363 1.00 82.06 265 LEU A CA 1
ATOM 2106 C C . LEU A 1 265 ? -6.330 11.083 9.682 1.00 82.06 265 LEU A C 1
ATOM 2108 O O . LEU A 1 265 ? -6.283 12.277 9.365 1.00 82.06 265 LEU A O 1
ATOM 2112 N N . GLY A 1 266 ? -5.317 10.257 9.403 1.00 75.00 266 GLY A N 1
ATOM 2113 C CA . GLY A 1 266 ? -4.051 10.703 8.823 1.00 75.00 266 GLY A CA 1
ATOM 2114 C C . GLY A 1 266 ? -3.412 11.794 9.688 1.00 75.00 266 GLY A C 1
ATOM 2115 O O . GLY A 1 266 ? -3.278 11.637 10.899 1.00 75.00 266 GLY A O 1
ATOM 2116 N N . ASN A 1 267 ? -3.059 12.930 9.081 1.00 75.31 267 ASN A N 1
ATOM 2117 C CA . ASN A 1 267 ? -2.399 14.048 9.768 1.00 75.31 267 ASN A CA 1
ATOM 2118 C C . ASN A 1 267 ? -3.351 15.041 10.464 1.00 75.31 267 ASN A C 1
ATOM 2120 O O . ASN A 1 267 ? -2.882 16.055 10.984 1.00 75.31 267 ASN A O 1
ATOM 2124 N N . ILE A 1 268 ? -4.664 14.789 10.483 1.00 84.44 268 ILE A N 1
ATOM 2125 C CA . ILE A 1 268 ? -5.641 15.675 11.134 1.00 84.44 268 ILE A CA 1
ATOM 2126 C C . ILE A 1 268 ? -5.557 15.480 12.652 1.00 84.44 268 ILE A C 1
ATOM 2128 O O . ILE A 1 268 ? -6.079 14.513 13.206 1.00 84.44 268 ILE A O 1
ATOM 2132 N N . LYS A 1 269 ? -4.872 16.402 13.337 1.00 90.06 269 LYS A N 1
ATOM 2133 C CA . LYS A 1 269 ? -4.560 16.274 14.770 1.00 90.06 269 LYS A CA 1
ATOM 2134 C C . LYS A 1 269 ? -5.719 16.621 15.695 1.00 90.06 269 LYS A C 1
ATOM 2136 O O . LYS A 1 269 ? -5.669 16.255 16.862 1.00 90.06 269 LYS A O 1
ATOM 2141 N N . GLU A 1 270 ? -6.740 17.310 15.215 1.00 96.56 270 GLU A N 1
ATOM 2142 C CA . GLU A 1 270 ? -7.913 17.661 16.007 1.00 96.56 270 GLU A CA 1
ATOM 2143 C C . GLU A 1 270 ? -9.156 17.714 15.131 1.00 96.56 270 GLU A C 1
ATOM 2145 O O . GLU A 1 270 ? -9.073 18.059 13.951 1.00 96.56 270 GLU A O 1
ATOM 2150 N N . GLY A 1 271 ? -10.294 17.345 15.705 1.00 95.56 271 GLY A N 1
ATOM 2151 C CA . GLY A 1 271 ? -11.562 17.348 14.996 1.00 95.56 271 GLY A CA 1
ATOM 2152 C C . GLY A 1 271 ? -12.674 16.686 15.791 1.00 95.56 271 GLY A C 1
ATOM 2153 O O . GLY A 1 271 ? -12.479 16.203 16.913 1.00 95.56 271 GLY A O 1
ATOM 2154 N N . GLU A 1 272 ? -13.855 16.703 15.195 1.00 97.81 272 GLU A N 1
ATOM 2155 C CA . GLU A 1 272 ? -15.036 16.017 15.689 1.00 97.81 272 GLU A CA 1
ATOM 2156 C C . GLU A 1 272 ? -15.911 15.571 14.521 1.00 97.81 272 GLU A C 1
ATOM 2158 O O . GLU A 1 272 ? -15.966 16.241 13.490 1.00 97.81 272 GLU A O 1
ATOM 2163 N N . GLU A 1 273 ? -16.585 14.438 14.685 1.00 96.38 273 GLU A N 1
ATOM 2164 C CA . GLU A 1 273 ? -17.435 13.851 13.655 1.00 96.38 273 GLU A CA 1
ATOM 2165 C C . GLU A 1 273 ? -18.525 12.976 14.284 1.00 96.38 273 GLU A C 1
ATOM 2167 O O . GLU A 1 273 ? -18.322 12.360 15.334 1.00 96.38 273 GLU A O 1
ATOM 2172 N N . ALA A 1 274 ? -19.705 12.944 13.662 1.00 96.19 274 ALA A N 1
ATOM 2173 C CA . ALA A 1 274 ? -20.809 12.079 14.059 1.00 96.19 274 ALA A CA 1
ATOM 2174 C C . ALA A 1 274 ? -21.021 10.993 13.006 1.00 96.19 274 ALA A C 1
ATOM 2176 O O . ALA A 1 274 ? -21.298 11.306 11.856 1.00 96.19 274 ALA A O 1
ATOM 2177 N N . PHE A 1 275 ? -20.972 9.736 13.436 1.00 94.81 275 PHE A N 1
ATOM 2178 C CA . PHE A 1 275 ? -21.178 8.562 12.598 1.00 94.81 275 PHE A CA 1
ATOM 2179 C C . PHE A 1 275 ? -22.511 7.912 12.949 1.00 94.81 275 PHE A C 1
ATOM 2181 O O . PHE A 1 275 ? -22.732 7.480 14.086 1.00 94.81 275 PHE A O 1
ATOM 2188 N N . SER A 1 276 ? -23.416 7.837 11.984 1.00 95.75 276 SER A N 1
ATOM 2189 C CA . SER A 1 276 ? -24.672 7.106 12.113 1.00 95.75 276 SER A CA 1
ATOM 2190 C C . SER A 1 276 ? -24.449 5.591 12.051 1.00 95.75 276 SER A C 1
ATOM 2192 O O . SER A 1 276 ? -23.470 5.106 11.491 1.00 95.75 276 SER A O 1
ATOM 2194 N N . ALA A 1 277 ? -25.403 4.809 12.558 1.00 93.75 277 ALA A N 1
ATOM 2195 C CA . ALA A 1 277 ? -25.367 3.346 12.471 1.00 93.75 277 ALA A CA 1
ATOM 2196 C C . ALA A 1 277 ? -25.274 2.818 11.023 1.00 93.75 277 ALA A C 1
ATOM 2198 O O . ALA A 1 277 ? -24.792 1.710 10.803 1.00 93.75 277 ALA A O 1
ATOM 2199 N N . GLY A 1 278 ? -25.743 3.598 10.040 1.00 89.00 278 GLY A N 1
ATOM 2200 C CA . GLY A 1 278 ? -25.613 3.259 8.623 1.00 89.00 278 GLY A CA 1
ATOM 2201 C C . GLY A 1 278 ? -24.173 3.368 8.121 1.00 89.00 278 GLY A C 1
ATOM 2202 O O . GLY A 1 278 ? -23.728 2.491 7.391 1.00 89.00 278 GLY A O 1
ATOM 2203 N N . GLU A 1 279 ? -23.445 4.399 8.551 1.00 87.25 279 GLU A N 1
ATOM 2204 C CA . GLU A 1 279 ? -22.027 4.601 8.214 1.00 87.25 279 GLU A CA 1
ATOM 2205 C C . GLU A 1 279 ? -21.131 3.616 8.968 1.00 87.25 279 GLU A C 1
ATOM 2207 O O . GLU A 1 279 ? -20.217 3.041 8.389 1.00 87.25 279 GLU A O 1
ATOM 2212 N N . LEU A 1 280 ? -21.441 3.367 10.243 1.00 92.75 280 LEU A N 1
ATOM 2213 C CA . LEU A 1 280 ? -20.687 2.451 11.099 1.00 92.75 280 LEU A CA 1
ATOM 2214 C C . LEU A 1 280 ? -20.810 0.980 10.678 1.00 92.75 280 LEU A C 1
ATOM 2216 O O . LEU A 1 280 ? -19.975 0.169 11.060 1.00 92.75 280 LEU A O 1
ATOM 2220 N N . GLY A 1 281 ? -21.887 0.598 9.985 1.00 93.56 281 GLY A N 1
ATOM 2221 C CA . GLY A 1 281 ? -22.197 -0.807 9.698 1.00 93.56 281 GLY A CA 1
ATOM 2222 C C . GLY A 1 281 ? -22.671 -1.617 10.916 1.00 93.56 281 GLY A C 1
ATOM 2223 O O . GLY A 1 281 ? -22.954 -2.809 10.789 1.00 93.56 281 GLY A O 1
ATOM 2224 N N . PHE A 1 282 ? -22.812 -0.990 12.090 1.00 95.75 282 PHE A N 1
ATOM 2225 C CA . PHE A 1 282 ? -23.369 -1.596 13.302 1.00 95.75 282 PHE A CA 1
ATOM 2226 C C . PHE A 1 282 ? -24.225 -0.600 14.098 1.00 95.75 282 PHE A C 1
ATOM 2228 O O . PHE A 1 282 ? -24.064 0.614 14.003 1.00 95.75 282 PHE A O 1
ATOM 2235 N N . ASP A 1 283 ? -25.149 -1.118 14.915 1.00 96.25 283 ASP A N 1
ATOM 2236 C CA . ASP A 1 283 ? -25.970 -0.304 15.822 1.00 96.25 283 ASP A CA 1
ATOM 2237 C C . ASP A 1 283 ? -25.216 -0.096 17.155 1.00 96.25 283 ASP A C 1
ATOM 2239 O O . ASP A 1 283 ? -25.055 -1.074 17.901 1.00 96.25 283 ASP A O 1
ATOM 2243 N N . PRO A 1 284 ? -24.755 1.130 17.483 1.00 95.50 284 PRO A N 1
ATOM 2244 C CA . PRO A 1 284 ? -23.921 1.391 18.660 1.00 95.50 284 PRO A CA 1
ATOM 2245 C C . PRO A 1 284 ? -24.657 1.228 19.996 1.00 95.50 284 PRO A C 1
ATOM 2247 O O . PRO A 1 284 ? -24.003 1.110 21.036 1.00 95.50 284 PRO A O 1
ATOM 2250 N N . ALA A 1 285 ? -25.995 1.189 19.983 1.00 93.06 285 ALA A N 1
ATOM 2251 C CA . ALA A 1 285 ? -26.811 0.939 21.171 1.00 93.06 285 ALA A CA 1
ATOM 2252 C C . ALA A 1 285 ? -27.075 -0.558 21.414 1.00 93.06 285 ALA A C 1
ATOM 2254 O O . ALA A 1 285 ? -27.471 -0.946 22.512 1.00 93.06 285 ALA A O 1
ATOM 2255 N N . LYS A 1 286 ? -26.863 -1.418 20.407 1.00 94.62 286 LYS A N 1
ATOM 2256 C CA . LYS A 1 286 ? -27.164 -2.863 20.492 1.00 94.62 286 LYS A CA 1
ATOM 2257 C C . LYS A 1 286 ? -25.946 -3.767 20.373 1.00 94.62 286 LYS A C 1
ATOM 2259 O O . LYS A 1 286 ? -25.971 -4.891 20.864 1.00 94.62 286 LYS A O 1
ATOM 2264 N N . THR A 1 287 ? -24.904 -3.302 19.699 1.00 96.12 287 THR A N 1
ATOM 2265 C CA . THR A 1 287 ? -23.673 -4.063 19.475 1.00 96.12 287 THR A CA 1
ATOM 2266 C C . THR A 1 287 ? -22.664 -3.658 20.526 1.00 96.12 287 THR A C 1
ATOM 2268 O O . THR A 1 287 ? -22.474 -2.470 20.748 1.00 96.12 287 THR A O 1
ATOM 2271 N N . ARG A 1 288 ? -21.996 -4.607 21.180 1.00 97.38 288 ARG A N 1
ATOM 2272 C CA . ARG A 1 288 ? -20.892 -4.279 22.086 1.00 97.38 288 ARG A CA 1
ATOM 2273 C C . ARG A 1 288 ? -19.690 -3.794 21.294 1.00 97.38 288 ARG A C 1
ATOM 2275 O O . ARG A 1 288 ? -19.226 -4.493 20.398 1.00 97.38 288 ARG A O 1
ATOM 2282 N N . TRP A 1 289 ? -19.167 -2.631 21.657 1.00 97.88 289 TRP A N 1
ATOM 2283 C CA . TRP A 1 289 ? -18.027 -2.030 20.980 1.00 97.88 289 TRP A CA 1
ATOM 2284 C C . TRP A 1 289 ? -17.056 -1.379 21.966 1.00 97.88 289 TRP A C 1
ATOM 2286 O O . TRP A 1 289 ? -17.367 -1.156 23.137 1.00 97.88 289 TRP A O 1
ATOM 2296 N N . ALA A 1 290 ? -15.851 -1.117 21.484 1.00 98.19 290 ALA A N 1
ATOM 2297 C CA . ALA A 1 290 ? -14.784 -0.421 22.176 1.00 98.19 290 ALA A CA 1
ATOM 2298 C C . ALA A 1 290 ? -14.009 0.444 21.179 1.00 98.19 290 ALA A C 1
ATOM 2300 O O . ALA A 1 290 ? -14.045 0.185 19.978 1.00 98.19 290 ALA A O 1
ATOM 2301 N N . ILE A 1 291 ? -13.292 1.439 21.684 1.00 98.19 291 ILE A N 1
ATOM 2302 C CA . ILE A 1 291 ? -12.386 2.290 20.919 1.00 98.19 291 ILE A CA 1
ATOM 2303 C C . ILE A 1 291 ? -10.967 1.770 21.113 1.00 98.19 291 ILE A C 1
ATOM 2305 O O . ILE A 1 291 ? -10.512 1.569 22.244 1.00 98.19 291 ILE A O 1
ATOM 2309 N N . ASN A 1 292 ? -10.267 1.589 20.004 1.00 96.50 292 ASN A N 1
ATOM 2310 C CA . ASN A 1 292 ? -8.846 1.306 19.967 1.00 96.50 292 ASN A CA 1
ATOM 2311 C C . ASN A 1 292 ? -8.143 2.414 19.174 1.00 96.50 292 ASN A C 1
ATOM 2313 O O . ASN A 1 292 ? -8.625 2.809 18.115 1.00 96.50 292 ASN A O 1
ATOM 2317 N N . VAL A 1 293 ? -7.034 2.942 19.690 1.00 95.88 293 VAL A N 1
ATOM 2318 C CA . VAL A 1 293 ? -6.307 4.054 19.056 1.00 95.88 293 VAL A CA 1
ATOM 2319 C C . VAL A 1 293 ? -4.911 3.584 18.691 1.00 95.88 293 VAL A C 1
ATOM 2321 O O . VAL A 1 293 ? -4.182 3.094 19.555 1.00 95.88 293 VAL A O 1
ATOM 2324 N N . GLY A 1 294 ? -4.564 3.728 17.416 1.00 91.81 294 GLY A N 1
ATOM 2325 C CA . GLY A 1 294 ? -3.278 3.346 16.851 1.00 91.81 294 GLY A CA 1
ATOM 2326 C C . GLY A 1 294 ? -2.449 4.565 16.464 1.00 91.81 294 GLY A C 1
ATOM 2327 O O . GLY A 1 294 ? -2.962 5.505 15.855 1.00 91.81 294 GLY A O 1
ATOM 2328 N N . LEU A 1 295 ? -1.160 4.523 16.797 1.00 88.00 295 LEU A N 1
ATOM 2329 C CA . LEU A 1 295 ? -0.136 5.418 16.258 1.00 88.00 295 LEU A CA 1
ATOM 2330 C C . LEU A 1 295 ? 0.929 4.584 15.532 1.00 88.00 295 LEU A C 1
ATOM 2332 O O . LEU A 1 295 ? 1.114 3.416 15.878 1.00 88.00 295 LEU A O 1
ATOM 2336 N N . PRO A 1 296 ? 1.664 5.143 14.560 1.00 78.25 296 PRO A N 1
ATOM 2337 C CA . PRO A 1 296 ? 2.808 4.475 13.955 1.00 78.25 296 PRO A CA 1
ATOM 2338 C C . PRO A 1 296 ? 3.852 4.182 15.041 1.00 78.25 296 PRO A C 1
ATOM 2340 O O . PRO A 1 296 ? 4.169 5.067 15.843 1.00 78.25 296 PRO A O 1
ATOM 2343 N N . GLY A 1 297 ? 4.324 2.936 15.090 1.00 64.00 297 GLY A N 1
ATOM 2344 C CA . GLY A 1 297 ? 5.327 2.466 16.046 1.00 64.00 297 GLY A CA 1
ATOM 2345 C C . GLY A 1 297 ? 6.770 2.795 15.720 1.00 64.00 297 GLY A C 1
ATOM 2346 O O . GLY A 1 297 ? 7.072 3.121 14.550 1.00 64.00 297 GLY A O 1
#

Foldseek 3Di:
DDDCDDPLSVLLVVLLVVQLVPDDVVSVVVSVVVVVVVVPDDPVPVVVVLVSLLVQLPDPVHDLSSNLSSLLSLLVVLDPSSLVSLLVSLVVLLVVADQEPDVDDPDPSSLVNNLSSLLSQLSSLLSDDLVSLLSSLLSLLSSCRHDPPDPSSVSSNVSSLVSNCVNPVPDCSVVSVCLSPDWDKFDWAFPVQFQAADDPVRFDWDWDATPNNLKIKIWTWDPDDDPRATKIKMWMANVNDDQQKWKKKFKAQPVPRHTQDIDGCGRVRTDMDMGGCVRSVHRRNRTHIIIIMTIRD

Sequence (297 aa):
KYPKNSLSYNAVRELMITALFVGSEEVKSWGAAQLKEKENIDPHNQTKLVNYLKNILNDFNVPLRLRWHVALALANHGTPDAIDALISFAQYLTERLPKKQTDDYYDSENLFLAEKIAYCIGFAADKMQLSQLSKAAEFLGKIINIIEESSQIQWATERIKKQTENLNPASPISDIFNRAAKLIFDSVWIPQGAGQLLTAADNSKQEKSFFDGTVKIACIFSEKSGSTPAYIWLSWNAVKTPENCELLIQFINSDTKEVLFELCLGNIKEGEEAFSAGELGFDPAKTRWAINVGLPG

Secondary structure (DSSP, 8-state):
------HHHHHHHHHHHHHHHSS-HHHHHHHHHHHHHHHTS-TT-HHHHHHHHHHHHH-TTS-HHHHHHHHHHHHHH--HHHHHHHHHHHHHHHTTS-SS--SS---HHHHHHHHHHHHHHHHHGGG--HHHHHHHHHHHHHHTTTSTT-HHHHHHHHHHHHHHHHH-TT-THHHHHHHTS-EEE---B--TTTTS---TTT---EEEEEGGGTEEEEEEEE--BTTBPPEEEEEEE-TTSPTT--EEEEEE-TTT--EEEEEEEET--EEEEEEEHHHHSS-TTTS--EEEEEEE-